Protein AF-A0A2S2NF33-F1 (afdb_monomer)

Mean predicted aligned error: 20.73 Å

Sequence (199 aa):
NSIMHTYRMWWDKQAKLLIRIIIVTSVLQQQQFKKMYFKIKYCSYFKTLLALIVCLLISGQKAANILDLYEGEICKTGKNNTLNYVCKQPENCSSLEQDIRRQNFPPICSFIKHKPIVCCSPTVTVNETIKKPPLSTTNTSSSYSATEMCRQYSELVYEKVNTSSSNAGSPSKILDCHTVMTLIVGGSKAEPKEFPHMV

pLDDT: mean 73.59, std 14.59, range [39.56, 95.31]

Foldseek 3Di:
DVVVVVVVVVVVVVVVVVVVVVVVVVVVVVVVVVVVVVVVVVVVVVVVVVVVVVVVVVVPPPDLPAQQADFQDFPAQDPPPADTWTWAFPVPAPCQVVCVVVVNHFGFHQDDPPTTTGGHDDPDPDPPDDPPDDDDDDDDDPDQPPVNVCVVLVVQQWDFDDDPDPDPDDTDTDRHDDPDDDDDDDDDADDRPDDGDDD

Nearest PDB structures (foldseek):
  8flf-assembly1_SC  TM=2.911E-01  e=9.831E+00  Homo sapiens

Structure (mmCIF, N/CA/C/O backbone):
data_AF-A0A2S2NF33-F1
#
_entry.id   AF-A0A2S2NF33-F1
#
loop_
_atom_site.group_PDB
_atom_site.id
_atom_site.type_symbol
_atom_site.label_atom_id
_atom_site.label_alt_id
_atom_site.label_comp_id
_atom_site.label_asym_id
_atom_site.label_entity_id
_atom_site.label_seq_id
_atom_site.pdbx_PDB_ins_code
_atom_site.Cartn_x
_atom_site.Cartn_y
_atom_site.Cartn_z
_atom_site.occupancy
_atom_site.B_iso_or_equiv
_atom_site.auth_seq_id
_atom_site.auth_comp_id
_atom_site.auth_asym_id
_atom_site.auth_atom_id
_atom_site.pdbx_PDB_model_num
ATOM 1 N N . ASN A 1 1 ? 64.656 7.749 -79.035 1.00 62.38 1 ASN A N 1
ATOM 2 C CA . ASN A 1 1 ? 63.307 8.088 -78.517 1.00 62.38 1 ASN A CA 1
ATOM 3 C C . ASN A 1 1 ? 62.374 6.915 -78.195 1.00 62.38 1 ASN A C 1
ATOM 5 O O . ASN A 1 1 ? 61.495 7.116 -77.370 1.00 62.38 1 ASN A O 1
ATOM 9 N N . SER A 1 2 ? 62.528 5.704 -78.755 1.00 63.50 2 SER A N 1
ATOM 10 C CA . SER A 1 2 ? 61.540 4.618 -78.545 1.00 63.50 2 SER A CA 1
ATOM 11 C C . SER A 1 2 ? 61.620 3.909 -77.177 1.00 63.50 2 SER A C 1
ATOM 13 O O . SER A 1 2 ? 60.595 3.587 -76.586 1.00 63.50 2 SER A O 1
ATOM 15 N N . ILE A 1 3 ? 62.828 3.720 -76.633 1.00 65.62 3 ILE A N 1
ATOM 16 C CA . ILE A 1 3 ? 63.071 2.993 -75.365 1.00 65.62 3 ILE A CA 1
ATOM 17 C C . ILE A 1 3 ? 62.566 3.785 -74.142 1.00 65.62 3 ILE A C 1
ATOM 19 O O . ILE A 1 3 ? 62.050 3.227 -73.178 1.00 65.62 3 ILE A O 1
ATOM 23 N N . MET A 1 4 ? 62.650 5.115 -74.199 1.00 64.94 4 MET A N 1
ATOM 24 C CA . MET A 1 4 ? 62.143 5.986 -73.134 1.00 64.94 4 MET A CA 1
ATOM 25 C C . MET A 1 4 ? 60.605 5.975 -73.075 1.00 64.94 4 MET A C 1
ATOM 27 O O . MET A 1 4 ? 60.020 6.056 -71.996 1.00 64.94 4 MET A O 1
ATOM 31 N N . HIS A 1 5 ? 59.941 5.804 -74.225 1.00 68.69 5 HIS A N 1
ATOM 32 C CA . HIS A 1 5 ? 58.484 5.691 -74.313 1.00 68.69 5 HIS A CA 1
ATOM 33 C C . HIS A 1 5 ? 57.960 4.367 -73.741 1.00 68.69 5 HIS A C 1
ATOM 35 O O . HIS A 1 5 ? 56.957 4.362 -73.027 1.00 68.69 5 HIS A O 1
ATOM 41 N N . THR A 1 6 ? 58.647 3.250 -73.996 1.00 69.19 6 THR A N 1
ATOM 42 C CA . THR A 1 6 ? 58.265 1.941 -73.444 1.00 69.19 6 THR A CA 1
ATOM 43 C C . THR A 1 6 ? 58.454 1.881 -71.932 1.00 69.19 6 THR A C 1
ATOM 45 O O . THR A 1 6 ? 57.572 1.379 -71.234 1.00 69.19 6 THR A O 1
ATOM 48 N N . TYR A 1 7 ? 59.527 2.476 -71.405 1.00 67.44 7 TYR A N 1
ATOM 49 C CA . TYR A 1 7 ? 59.752 2.573 -69.960 1.00 67.44 7 TYR A CA 1
ATOM 50 C C . TYR A 1 7 ? 58.672 3.423 -69.273 1.00 67.44 7 TYR A C 1
ATOM 52 O O . TYR A 1 7 ? 58.121 3.026 -68.248 1.00 67.44 7 TYR A O 1
ATOM 60 N N . ARG A 1 8 ? 58.279 4.550 -69.882 1.00 68.75 8 ARG A N 1
ATOM 61 C CA . ARG A 1 8 ? 57.205 5.415 -69.366 1.00 68.75 8 ARG A CA 1
ATOM 62 C C . ARG A 1 8 ? 55.844 4.712 -69.339 1.00 68.75 8 ARG A C 1
ATOM 64 O O . ARG A 1 8 ? 55.128 4.823 -68.349 1.00 68.75 8 ARG A O 1
ATOM 71 N N . MET A 1 9 ? 55.502 3.952 -70.384 1.00 71.00 9 MET A N 1
ATOM 72 C CA . MET A 1 9 ? 54.275 3.138 -70.397 1.00 71.00 9 MET A CA 1
ATOM 73 C C . MET A 1 9 ? 54.304 2.013 -69.358 1.00 71.00 9 MET A C 1
ATOM 75 O O . MET A 1 9 ? 53.266 1.670 -68.792 1.00 71.00 9 MET A O 1
ATOM 79 N N . TRP A 1 10 ? 55.474 1.423 -69.107 1.00 75.81 10 TRP A N 1
ATOM 80 C CA . TRP A 1 10 ? 55.634 0.378 -68.100 1.00 75.81 10 TRP A CA 1
ATOM 81 C C . TRP A 1 10 ? 55.447 0.929 -66.679 1.00 75.81 10 TRP A C 1
ATOM 83 O O . TRP A 1 10 ? 54.669 0.369 -65.908 1.00 75.81 10 TRP A O 1
ATOM 93 N N . TRP A 1 11 ? 56.049 2.081 -66.365 1.00 70.94 11 TRP A N 1
ATOM 94 C CA . TRP A 1 11 ? 55.852 2.763 -65.080 1.00 70.94 11 TRP A CA 1
ATOM 95 C C . TRP A 1 11 ? 54.413 3.234 -64.858 1.00 70.94 11 TRP A C 1
ATOM 97 O O . TRP A 1 11 ? 53.902 3.094 -63.751 1.00 70.94 11 TRP A O 1
ATOM 107 N N . ASP A 1 12 ? 53.722 3.719 -65.893 1.00 82.56 12 ASP A N 1
ATOM 108 C CA . ASP A 1 12 ? 52.307 4.107 -65.795 1.00 82.56 12 ASP A CA 1
ATOM 109 C C . ASP A 1 12 ? 51.394 2.900 -65.504 1.00 82.56 12 ASP A C 1
ATOM 111 O O . ASP A 1 12 ? 50.487 2.974 -64.671 1.00 82.56 12 ASP A O 1
ATOM 115 N N . LYS A 1 13 ? 51.675 1.740 -66.117 1.00 81.69 13 LYS A N 1
ATOM 116 C CA . LYS A 1 13 ? 50.966 0.489 -65.801 1.00 81.69 13 LYS A CA 1
ATOM 117 C C . LYS A 1 13 ? 51.217 0.034 -64.362 1.00 81.69 13 LYS A C 1
ATOM 119 O O . LYS A 1 13 ? 50.261 -0.342 -63.682 1.00 81.69 13 LYS A O 1
ATOM 124 N N . GLN A 1 14 ? 52.461 0.103 -63.888 1.00 81.75 14 GLN A N 1
ATOM 125 C CA . GLN A 1 14 ? 52.808 -0.262 -62.511 1.00 81.75 14 GLN A CA 1
ATOM 126 C C . GLN A 1 14 ? 52.180 0.696 -61.488 1.00 81.75 14 GLN A C 1
ATOM 128 O O . GLN A 1 14 ? 51.586 0.250 -60.508 1.00 81.75 14 GLN A O 1
ATOM 133 N N . ALA A 1 15 ? 52.210 2.005 -61.748 1.00 83.81 15 ALA A N 1
ATOM 134 C CA . ALA A 1 15 ? 51.589 3.007 -60.887 1.00 83.81 15 ALA A CA 1
ATOM 135 C C . ALA A 1 15 ? 50.070 2.795 -60.767 1.00 83.81 15 ALA A C 1
ATOM 137 O O . ALA A 1 15 ? 49.526 2.795 -59.663 1.00 83.81 15 ALA A O 1
ATOM 138 N N . LYS A 1 16 ? 49.379 2.525 -61.882 1.00 86.88 16 LYS A N 1
ATOM 139 C CA . LYS A 1 16 ? 47.935 2.229 -61.882 1.00 86.88 16 LYS A CA 1
ATOM 140 C C . LYS A 1 16 ? 47.594 0.949 -61.116 1.00 86.88 16 LYS A C 1
ATOM 142 O O . LYS A 1 16 ? 46.558 0.904 -60.453 1.00 86.88 16 LYS A O 1
ATOM 147 N N . LEU A 1 17 ? 48.447 -0.075 -61.184 1.00 87.31 17 LEU A N 1
ATOM 148 C CA . LEU A 1 17 ? 48.262 -1.315 -60.429 1.00 87.31 17 LEU A CA 1
ATOM 149 C C . LEU A 1 17 ? 48.427 -1.084 -58.920 1.00 87.31 17 LEU A C 1
ATOM 151 O O . LEU A 1 17 ? 47.570 -1.505 -58.144 1.00 87.31 17 LEU A O 1
ATOM 155 N N . LEU A 1 18 ? 49.464 -0.349 -58.510 1.00 85.62 18 LEU A N 1
ATOM 156 C CA . LEU A 1 18 ? 49.704 -0.011 -57.104 1.00 85.62 18 LEU A CA 1
ATOM 157 C C . LEU A 1 18 ? 48.579 0.848 -56.516 1.00 85.62 18 LEU A C 1
ATOM 159 O O . LEU A 1 18 ? 48.100 0.552 -55.425 1.00 85.62 18 LEU A O 1
ATOM 163 N N . ILE A 1 19 ? 48.089 1.848 -57.254 1.00 87.56 19 ILE A N 1
ATOM 164 C CA . ILE A 1 19 ? 46.953 2.678 -56.820 1.00 87.56 19 ILE A CA 1
ATOM 165 C C . ILE A 1 19 ? 45.703 1.816 -56.604 1.00 87.56 19 ILE A C 1
ATOM 167 O O . ILE A 1 19 ? 45.023 1.963 -55.589 1.00 87.56 19 ILE A O 1
ATOM 171 N N . ARG A 1 20 ? 45.410 0.873 -57.512 1.00 86.69 20 ARG A N 1
ATOM 172 C CA . ARG A 1 20 ? 44.273 -0.050 -57.352 1.00 86.69 20 ARG A CA 1
ATOM 173 C C . ARG A 1 20 ? 44.423 -0.933 -56.115 1.00 86.69 20 ARG A C 1
ATOM 175 O O . ARG A 1 20 ? 43.451 -1.095 -55.384 1.00 86.69 20 ARG A O 1
ATOM 182 N N . ILE A 1 21 ? 45.620 -1.458 -55.855 1.00 86.75 21 ILE A N 1
ATOM 183 C CA . ILE A 1 21 ? 45.894 -2.266 -54.659 1.00 86.75 21 ILE A CA 1
ATOM 184 C C . ILE A 1 21 ? 45.691 -1.430 -53.391 1.00 86.75 21 ILE A C 1
ATOM 186 O O . ILE A 1 21 ? 44.976 -1.874 -52.501 1.00 86.75 21 ILE A O 1
ATOM 190 N N . ILE A 1 22 ? 46.233 -0.207 -53.333 1.00 85.25 22 ILE A N 1
ATOM 191 C CA . ILE A 1 22 ? 46.094 0.697 -52.178 1.00 85.25 22 ILE A CA 1
ATOM 192 C C . ILE A 1 22 ? 44.625 1.046 -51.913 1.00 85.25 22 ILE A C 1
ATOM 194 O O . ILE A 1 22 ? 44.192 1.050 -50.761 1.00 85.25 22 ILE A O 1
ATOM 198 N N . ILE A 1 23 ? 43.837 1.316 -52.958 1.00 85.19 23 ILE A N 1
ATOM 199 C CA . ILE A 1 23 ? 42.403 1.596 -52.804 1.00 85.19 23 ILE A CA 1
ATOM 200 C C . ILE A 1 23 ? 41.683 0.362 -52.252 1.00 85.19 23 ILE A C 1
ATOM 202 O O . ILE A 1 23 ? 40.928 0.480 -51.288 1.00 85.19 23 ILE A O 1
ATOM 206 N N . VAL A 1 24 ? 41.939 -0.826 -52.809 1.00 83.81 24 VAL A N 1
ATOM 207 C CA . VAL A 1 24 ? 41.294 -2.070 -52.361 1.00 83.81 24 VAL A CA 1
ATOM 208 C C . VAL A 1 24 ? 41.666 -2.398 -50.916 1.00 83.81 24 VAL A C 1
ATOM 210 O O . VAL A 1 24 ? 40.771 -2.695 -50.127 1.00 83.81 24 VAL A O 1
ATOM 213 N N . THR A 1 25 ? 42.940 -2.292 -50.528 1.00 78.75 25 THR A N 1
ATOM 214 C CA . THR A 1 25 ? 43.378 -2.563 -49.149 1.00 78.75 25 THR A CA 1
ATOM 215 C C . THR A 1 25 ? 42.838 -1.526 -48.167 1.00 78.75 25 THR A C 1
ATOM 217 O O . THR A 1 25 ? 42.368 -1.905 -47.097 1.00 78.75 25 THR A O 1
ATOM 220 N N . SER A 1 26 ? 42.794 -0.244 -48.546 1.00 74.94 26 SER A N 1
ATOM 221 C CA . SER A 1 26 ? 42.208 0.822 -47.720 1.00 74.94 26 SER A CA 1
ATOM 222 C C . SER A 1 26 ? 40.708 0.617 -47.507 1.00 74.94 26 SER A C 1
ATOM 224 O O . SER A 1 26 ? 40.217 0.757 -46.388 1.00 74.94 26 SER A O 1
ATOM 226 N N . VAL A 1 27 ? 39.969 0.231 -48.554 1.00 77.62 27 VAL A N 1
ATOM 227 C CA . VAL A 1 27 ? 38.537 -0.092 -48.454 1.00 77.62 27 VAL A CA 1
ATOM 228 C C . VAL A 1 27 ? 38.322 -1.334 -47.591 1.00 77.62 27 VAL A C 1
ATOM 230 O O . VAL A 1 27 ? 37.458 -1.312 -46.716 1.00 77.62 27 VAL A O 1
ATOM 233 N N . LEU A 1 28 ? 39.124 -2.391 -47.766 1.00 70.31 28 LEU A N 1
ATOM 234 C CA . LEU A 1 28 ? 39.042 -3.593 -46.930 1.00 70.31 28 LEU A CA 1
ATOM 235 C C . LEU A 1 28 ? 39.297 -3.265 -45.453 1.00 70.31 28 LEU A C 1
ATOM 237 O O . LEU A 1 28 ? 38.555 -3.707 -44.577 1.00 70.31 28 LEU A O 1
ATOM 241 N N . GLN A 1 29 ? 40.311 -2.443 -45.181 1.00 66.81 29 GLN A N 1
ATOM 242 C CA . GLN A 1 29 ? 40.669 -2.001 -43.839 1.00 66.81 29 GLN A CA 1
ATOM 243 C C . GLN A 1 29 ? 39.533 -1.171 -43.214 1.00 66.81 29 GLN A C 1
ATOM 245 O O . GLN A 1 29 ? 39.112 -1.454 -42.092 1.00 66.81 29 GLN A O 1
ATOM 250 N N . GLN A 1 30 ? 38.936 -0.236 -43.960 1.00 67.31 30 GLN A N 1
ATOM 251 C CA . GLN A 1 30 ? 37.761 0.537 -43.528 1.00 67.31 30 GLN A CA 1
ATOM 252 C C . GLN A 1 30 ? 36.547 -0.353 -43.197 1.00 67.31 30 GLN A C 1
ATOM 254 O O . GLN A 1 30 ? 35.844 -0.105 -42.214 1.00 67.31 30 GLN A O 1
ATOM 259 N N . GLN A 1 31 ? 36.304 -1.413 -43.974 1.00 65.88 31 GLN A N 1
ATOM 260 C CA 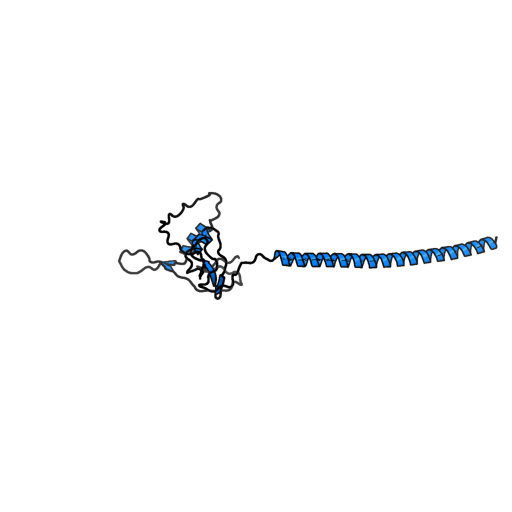. GLN A 1 31 ? 35.214 -2.364 -43.713 1.00 65.88 31 GLN A CA 1
ATOM 261 C C . GLN A 1 31 ? 35.435 -3.155 -42.413 1.00 65.88 31 GLN A C 1
ATOM 263 O O . GLN A 1 31 ? 34.505 -3.318 -41.618 1.00 65.88 31 GLN A O 1
ATOM 268 N N . GLN A 1 32 ? 36.670 -3.591 -42.147 1.00 66.94 32 GLN A N 1
ATOM 269 C CA . GLN A 1 32 ? 37.016 -4.290 -40.903 1.00 66.94 32 GLN A CA 1
ATOM 270 C C . GLN A 1 32 ? 36.847 -3.383 -39.672 1.00 66.94 32 GLN A C 1
ATOM 272 O O . GLN A 1 32 ? 36.236 -3.794 -38.680 1.00 66.94 32 GLN A O 1
ATOM 277 N N . PHE A 1 33 ? 37.288 -2.122 -39.754 1.00 60.81 33 PHE A N 1
ATOM 278 C CA . PHE A 1 33 ? 37.118 -1.147 -38.670 1.00 60.81 33 PHE A CA 1
ATOM 279 C C . PHE A 1 33 ? 35.642 -0.856 -38.362 1.00 60.81 33 PHE A C 1
ATOM 281 O O . PHE A 1 33 ? 35.257 -0.838 -37.190 1.00 60.81 33 PHE A O 1
ATOM 288 N N . LYS A 1 34 ? 34.782 -0.717 -39.383 1.00 62.38 34 LYS A N 1
ATOM 289 C CA . LYS A 1 34 ? 33.331 -0.530 -39.188 1.00 62.38 34 LYS A CA 1
ATOM 290 C C . LYS A 1 34 ? 32.680 -1.715 -38.470 1.00 62.38 34 LYS A C 1
ATOM 292 O O . LYS A 1 34 ? 31.886 -1.514 -37.551 1.00 62.38 34 LYS A O 1
ATOM 297 N N . LYS A 1 35 ? 33.046 -2.948 -38.837 1.00 63.09 35 LYS A N 1
ATOM 298 C CA . LYS A 1 35 ? 32.517 -4.174 -38.213 1.00 63.09 35 LYS A CA 1
ATOM 299 C C . LYS A 1 35 ? 32.931 -4.298 -36.742 1.00 63.09 35 LYS A C 1
ATOM 301 O O . LYS A 1 35 ? 32.119 -4.697 -35.906 1.00 63.09 35 LYS A O 1
ATOM 306 N N . MET A 1 36 ? 34.168 -3.921 -36.413 1.00 61.22 36 MET A N 1
ATOM 307 C CA . MET A 1 36 ? 34.665 -3.908 -35.034 1.00 61.22 36 MET A CA 1
ATOM 308 C C . MET A 1 36 ? 33.984 -2.819 -34.192 1.00 61.22 36 MET A C 1
ATOM 310 O O . MET A 1 36 ? 33.527 -3.092 -33.083 1.00 61.22 36 MET A O 1
ATOM 314 N N . TYR A 1 37 ? 33.822 -1.614 -34.743 1.00 58.41 37 TYR A N 1
ATOM 315 C CA . TYR A 1 37 ? 33.145 -0.501 -34.072 1.00 58.41 37 TYR A CA 1
ATOM 316 C C . TYR A 1 37 ? 31.661 -0.793 -33.787 1.00 58.41 37 TYR A C 1
ATOM 318 O O . TYR A 1 37 ? 31.161 -0.474 -32.708 1.00 58.41 37 TYR A O 1
ATOM 326 N N . PHE A 1 38 ? 30.966 -1.471 -34.708 1.00 58.72 38 PHE A N 1
ATOM 327 C CA . PHE A 1 38 ? 29.577 -1.896 -34.511 1.00 58.72 38 PHE A CA 1
ATOM 328 C C . PHE A 1 38 ? 29.433 -2.919 -33.370 1.00 58.72 38 PHE A C 1
ATOM 330 O O . PHE A 1 38 ? 28.549 -2.775 -32.527 1.00 58.72 38 PHE A O 1
ATOM 337 N N . LYS A 1 39 ? 30.347 -3.900 -33.273 1.00 61.03 39 LYS A N 1
ATOM 338 C CA . LYS A 1 39 ? 30.375 -4.866 -32.156 1.00 61.03 39 LYS A CA 1
ATOM 339 C C . LYS A 1 39 ? 30.617 -4.195 -30.800 1.00 61.03 39 LYS A C 1
ATOM 341 O O . LYS A 1 39 ? 29.946 -4.534 -29.829 1.00 61.03 39 LYS A O 1
ATOM 346 N N . ILE A 1 40 ? 31.541 -3.232 -30.730 1.00 67.31 40 ILE A N 1
ATOM 347 C CA . ILE A 1 40 ? 31.861 -2.508 -29.486 1.00 67.31 40 ILE A CA 1
ATOM 348 C C . ILE A 1 40 ? 30.658 -1.682 -29.017 1.00 67.31 40 ILE A C 1
ATOM 350 O O . ILE A 1 40 ? 30.294 -1.741 -27.841 1.00 67.31 40 ILE A O 1
ATOM 354 N N . LYS A 1 41 ? 29.990 -0.972 -29.937 1.00 71.31 41 LYS A N 1
ATOM 355 C CA . LYS A 1 41 ? 28.764 -0.231 -29.616 1.00 71.31 41 LYS A CA 1
ATOM 356 C C . LYS A 1 41 ? 27.645 -1.154 -29.141 1.00 71.31 41 LYS A C 1
ATOM 358 O O . LYS A 1 41 ? 27.046 -0.869 -28.110 1.00 71.31 41 LYS A O 1
ATOM 363 N N . TYR A 1 42 ? 27.407 -2.276 -29.823 1.00 75.44 42 TYR A N 1
ATOM 364 C CA . TYR A 1 42 ? 26.366 -3.239 -29.444 1.00 75.44 42 TYR A CA 1
ATOM 365 C C . TYR A 1 42 ? 26.583 -3.819 -28.034 1.00 75.44 42 TYR A C 1
ATOM 367 O O . TYR A 1 42 ? 25.656 -3.850 -27.226 1.00 75.44 42 TYR A O 1
ATOM 375 N N . CYS A 1 43 ? 27.824 -4.179 -27.688 1.00 71.62 43 CYS A N 1
ATOM 376 C CA . CYS A 1 43 ? 28.170 -4.615 -26.332 1.00 71.62 43 CYS A CA 1
ATOM 377 C C . CYS A 1 43 ? 27.969 -3.513 -25.281 1.00 71.62 43 CYS A C 1
ATOM 379 O O . CYS A 1 43 ? 27.546 -3.804 -24.163 1.00 71.62 43 CYS A O 1
ATOM 381 N N . SER A 1 44 ? 28.262 -2.254 -25.620 1.00 75.00 44 SER A N 1
ATOM 382 C CA . SER A 1 44 ? 28.051 -1.131 -24.704 1.00 75.00 44 SER A CA 1
ATOM 383 C C . SER A 1 44 ? 26.563 -0.877 -24.444 1.00 75.00 44 SER A C 1
ATOM 385 O O . SER A 1 44 ? 26.198 -0.696 -23.287 1.00 75.00 44 SER A O 1
ATOM 387 N N . TYR A 1 45 ? 25.708 -0.924 -25.474 1.00 78.00 45 TYR A N 1
ATOM 388 C CA . TYR A 1 45 ? 24.251 -0.784 -25.325 1.00 78.00 45 TYR A CA 1
ATOM 389 C C . TYR A 1 45 ? 23.625 -1.928 -24.523 1.00 78.00 45 TYR A C 1
ATOM 391 O O . TYR A 1 45 ? 22.746 -1.694 -23.700 1.00 78.00 45 TYR A O 1
ATOM 399 N N . PHE A 1 46 ? 24.089 -3.165 -24.719 1.00 83.38 46 PHE A N 1
ATOM 400 C CA . PHE A 1 46 ? 23.592 -4.305 -23.949 1.00 83.38 46 PHE A CA 1
ATOM 401 C C . PHE A 1 46 ? 23.906 -4.160 -22.454 1.00 83.38 46 PHE A C 1
ATOM 403 O O . PHE A 1 46 ? 23.039 -4.388 -21.614 1.00 83.38 46 PHE A O 1
ATOM 410 N N . LYS A 1 47 ? 25.123 -3.715 -22.111 1.00 85.44 47 LYS A N 1
ATOM 411 C CA . LYS A 1 47 ? 25.514 -3.473 -20.715 1.00 85.44 47 LYS A CA 1
ATOM 412 C C . LYS A 1 47 ? 24.710 -2.344 -20.069 1.00 85.44 47 LYS A C 1
ATOM 414 O O . LYS A 1 47 ? 24.302 -2.490 -18.920 1.00 85.44 47 LYS A O 1
ATOM 419 N N . THR A 1 48 ? 24.464 -1.242 -20.784 1.00 85.69 48 THR A N 1
ATOM 420 C CA . THR A 1 48 ? 23.663 -0.130 -20.246 1.00 85.69 48 THR A CA 1
ATOM 421 C C . THR A 1 48 ? 22.192 -0.509 -20.096 1.00 85.69 48 THR A C 1
ATOM 423 O O . THR A 1 48 ? 21.594 -0.186 -19.074 1.00 85.69 48 THR A O 1
ATOM 426 N N . LEU A 1 49 ? 21.621 -1.253 -21.048 1.00 89.06 49 LEU A N 1
ATOM 427 C CA . LEU A 1 49 ? 20.253 -1.768 -20.957 1.00 89.06 49 LEU A CA 1
ATOM 428 C C . LEU A 1 49 ? 20.087 -2.730 -19.773 1.00 89.06 49 LEU A C 1
ATOM 430 O O . LEU A 1 49 ? 19.139 -2.592 -19.004 1.00 89.06 49 LEU A O 1
ATOM 434 N N . LEU A 1 50 ? 21.030 -3.660 -19.586 1.00 88.44 50 LEU A N 1
ATOM 435 C CA . LEU A 1 50 ? 21.021 -4.584 -18.451 1.00 88.44 50 LEU A CA 1
ATOM 436 C C . LEU A 1 50 ? 21.095 -3.824 -17.115 1.00 88.44 50 LEU A C 1
ATOM 438 O O . LEU A 1 50 ? 20.339 -4.123 -16.195 1.00 88.44 50 LEU A O 1
ATOM 442 N N . ALA A 1 51 ? 21.955 -2.803 -17.025 1.00 88.81 51 ALA A N 1
ATOM 443 C CA . ALA A 1 51 ? 22.071 -1.961 -15.835 1.00 88.81 51 ALA A CA 1
ATOM 444 C C . ALA A 1 51 ? 20.777 -1.183 -15.535 1.00 88.81 51 ALA A C 1
ATOM 446 O O . ALA A 1 51 ? 20.360 -1.119 -14.382 1.00 88.81 51 ALA A O 1
ATOM 447 N N . LEU A 1 52 ? 20.102 -0.644 -16.558 1.00 87.31 52 LEU A N 1
ATOM 448 C CA . LEU A 1 52 ? 18.817 0.046 -16.393 1.00 87.31 52 LEU A CA 1
ATOM 449 C C . LEU A 1 52 ? 17.714 -0.893 -15.888 1.00 87.31 52 LEU A C 1
ATOM 451 O O . LEU A 1 52 ? 16.977 -0.518 -14.979 1.00 87.31 52 LEU A O 1
ATOM 455 N N . ILE A 1 53 ? 17.627 -2.116 -16.421 1.00 88.25 53 ILE A N 1
ATOM 456 C CA . ILE A 1 53 ? 16.665 -3.128 -15.953 1.00 88.25 53 ILE A CA 1
ATOM 457 C C . ILE A 1 53 ? 16.914 -3.453 -14.474 1.00 88.25 53 ILE A C 1
ATOM 459 O O . ILE A 1 53 ? 15.977 -3.457 -13.680 1.00 88.25 53 ILE A O 1
ATOM 463 N N . VAL A 1 54 ? 18.175 -3.654 -14.080 1.00 90.06 54 VAL A N 1
ATOM 464 C CA . VAL A 1 54 ? 18.544 -3.904 -12.677 1.00 90.06 54 VAL A CA 1
ATOM 465 C C . VAL A 1 54 ? 18.162 -2.719 -11.777 1.00 90.06 54 VAL A C 1
ATOM 467 O O . VAL A 1 54 ? 17.574 -2.928 -10.717 1.00 90.06 54 VAL A O 1
ATOM 470 N N . CYS A 1 55 ? 18.398 -1.475 -12.204 1.00 85.25 55 CYS A N 1
ATOM 471 C CA . CYS A 1 55 ? 17.991 -0.282 -11.451 1.00 85.25 55 CYS A CA 1
ATOM 472 C C . CYS A 1 55 ? 16.466 -0.176 -11.255 1.00 85.25 55 CYS A C 1
ATOM 474 O O . CYS A 1 55 ? 16.013 0.239 -10.184 1.00 85.25 55 CYS A O 1
ATOM 476 N N . LEU A 1 56 ? 15.664 -0.563 -12.252 1.00 82.00 56 LEU A N 1
ATOM 477 C CA . LEU A 1 56 ? 14.198 -0.570 -12.148 1.00 82.00 56 LEU A CA 1
ATOM 478 C C . LEU A 1 56 ? 13.692 -1.622 -11.149 1.00 82.00 56 LEU A C 1
ATOM 480 O O . LEU A 1 56 ? 12.751 -1.359 -10.406 1.00 82.00 56 LEU A O 1
ATOM 484 N N . LEU A 1 57 ? 14.351 -2.782 -11.067 1.00 76.69 57 LEU A N 1
ATOM 485 C CA . LEU A 1 57 ? 14.002 -3.821 -10.093 1.00 76.69 57 LEU A CA 1
ATOM 486 C C . LEU A 1 57 ? 14.337 -3.416 -8.646 1.00 76.69 57 LEU A C 1
ATOM 488 O O . LEU A 1 57 ? 13.589 -3.750 -7.730 1.00 76.69 57 LEU A O 1
ATOM 492 N N . ILE A 1 58 ? 15.424 -2.667 -8.428 1.00 73.12 58 ILE A N 1
ATOM 493 C CA . ILE A 1 58 ? 15.848 -2.228 -7.084 1.00 73.12 58 ILE A CA 1
ATOM 494 C C . ILE A 1 58 ? 15.000 -1.046 -6.580 1.00 73.12 58 ILE A C 1
ATOM 496 O O . ILE A 1 58 ? 14.732 -0.935 -5.386 1.00 73.12 58 ILE A O 1
ATOM 500 N N . SER A 1 59 ? 14.537 -0.169 -7.476 1.00 69.81 59 SER A N 1
ATOM 501 C CA . SER A 1 59 ? 13.730 1.011 -7.116 1.00 69.81 59 SER A CA 1
ATOM 502 C C . SER A 1 59 ? 12.249 0.707 -6.837 1.00 69.81 59 SER A C 1
ATOM 504 O O . SER A 1 59 ? 11.556 1.544 -6.259 1.00 69.81 59 SER A O 1
ATOM 506 N N . GLY A 1 60 ? 11.767 -0.495 -7.178 1.00 60.62 60 GLY A N 1
ATOM 507 C CA . GLY A 1 60 ? 10.368 -0.912 -7.012 1.00 60.62 60 GLY A CA 1
ATOM 508 C C . GLY A 1 60 ? 9.934 -1.305 -5.594 1.00 60.62 60 GLY A C 1
ATOM 509 O O . GLY A 1 60 ? 8.757 -1.589 -5.387 1.00 60.62 60 GLY A O 1
ATOM 510 N N . GLN A 1 61 ? 10.825 -1.322 -4.598 1.00 60.12 61 GLN A N 1
ATOM 511 C CA . GLN A 1 61 ? 10.475 -1.765 -3.242 1.00 60.12 61 GLN A CA 1
ATOM 512 C C . GLN A 1 61 ? 10.212 -0.599 -2.283 1.00 60.12 61 GLN A C 1
ATOM 514 O O . GLN A 1 61 ? 10.961 -0.352 -1.342 1.00 60.12 61 GLN A O 1
ATOM 519 N N . LYS A 1 62 ? 9.082 0.090 -2.463 1.00 54.00 62 LYS A N 1
ATOM 520 C CA . LYS A 1 62 ? 8.342 0.600 -1.300 1.00 54.00 62 LYS A CA 1
ATOM 521 C C . LYS A 1 62 ? 7.296 -0.442 -0.948 1.00 54.00 62 LYS A C 1
ATOM 523 O O . LYS A 1 62 ? 6.141 -0.325 -1.341 1.00 54.00 62 LYS A O 1
ATOM 528 N N . ALA A 1 63 ? 7.736 -1.504 -0.278 1.00 57.12 63 ALA A N 1
ATOM 529 C CA . ALA A 1 63 ? 6.835 -2.528 0.216 1.00 57.12 63 ALA A CA 1
ATOM 530 C C . ALA A 1 63 ? 5.832 -1.862 1.167 1.00 57.12 63 ALA A C 1
ATOM 532 O O . ALA A 1 63 ? 6.199 -1.370 2.236 1.00 57.12 63 ALA A O 1
ATOM 533 N N . ALA A 1 64 ? 4.559 -1.821 0.775 1.00 57.31 64 ALA A N 1
ATOM 534 C CA . ALA A 1 64 ? 3.506 -1.808 1.771 1.00 57.31 64 ALA A CA 1
ATOM 535 C C . ALA A 1 64 ? 3.742 -3.071 2.608 1.00 57.31 64 ALA A C 1
ATOM 537 O O . ALA A 1 64 ? 3.668 -4.175 2.074 1.00 57.31 64 ALA A O 1
ATOM 538 N N . ASN A 1 65 ? 4.153 -2.907 3.868 1.00 66.06 65 ASN A N 1
ATOM 539 C CA . ASN A 1 65 ? 4.434 -4.034 4.752 1.00 66.06 65 ASN A CA 1
ATOM 540 C C . ASN A 1 65 ? 3.103 -4.719 5.075 1.00 66.06 65 ASN A C 1
ATOM 542 O O . ASN A 1 65 ? 2.432 -4.339 6.034 1.00 66.06 65 ASN A O 1
ATOM 546 N N . ILE A 1 66 ? 2.705 -5.663 4.222 1.00 80.06 66 ILE A N 1
ATOM 547 C CA . ILE A 1 66 ? 1.657 -6.637 4.504 1.00 80.06 66 ILE A CA 1
ATOM 548 C C . ILE A 1 66 ? 2.316 -7.720 5.357 1.00 80.06 66 ILE A C 1
ATOM 550 O O . ILE A 1 66 ? 3.284 -8.331 4.910 1.00 80.06 66 ILE A O 1
ATOM 554 N N . LEU A 1 67 ? 1.848 -7.906 6.594 1.00 82.81 67 LEU A N 1
ATOM 555 C CA . LEU A 1 67 ? 2.452 -8.868 7.526 1.00 82.81 67 LEU A CA 1
ATOM 556 C C . LEU A 1 67 ? 1.987 -10.319 7.307 1.00 82.81 67 LEU A C 1
ATOM 558 O O . LEU A 1 67 ? 2.590 -11.217 7.882 1.00 82.81 67 LEU A O 1
ATOM 562 N N . ASP A 1 68 ? 0.951 -10.534 6.494 1.00 86.94 68 ASP A N 1
ATOM 563 C CA . ASP A 1 68 ? 0.271 -11.823 6.288 1.00 86.94 68 ASP A CA 1
ATOM 564 C C . ASP A 1 68 ? -0.221 -12.457 7.604 1.00 86.94 68 ASP A C 1
ATOM 566 O O . ASP A 1 68 ? -0.032 -13.638 7.872 1.00 86.94 68 ASP A O 1
ATOM 570 N N . LEU A 1 69 ? -0.831 -11.622 8.455 1.00 90.25 69 LEU A N 1
ATOM 571 C CA . LEU A 1 69 ? -1.370 -12.006 9.764 1.00 90.25 69 LEU A CA 1
ATOM 572 C C . LEU A 1 69 ? -2.902 -11.936 9.774 1.00 90.25 69 LEU A C 1
ATOM 574 O O . LEU A 1 69 ? -3.505 -10.993 9.245 1.00 90.25 69 LEU A O 1
ATOM 578 N N . TYR A 1 70 ? -3.536 -12.908 10.416 1.00 90.25 70 TYR A N 1
ATOM 579 C CA . TYR A 1 70 ? -4.981 -12.995 10.593 1.00 90.25 70 TYR A CA 1
ATOM 580 C C . TYR A 1 70 ? -5.484 -12.086 11.722 1.00 90.25 70 TYR A C 1
ATOM 582 O O . TYR A 1 70 ? -4.735 -11.579 12.560 1.00 90.25 70 TYR A O 1
ATOM 590 N N . GLU A 1 71 ? -6.797 -11.859 11.745 1.00 91.94 71 GLU A N 1
ATOM 591 C CA . GLU A 1 71 ? -7.450 -11.130 12.831 1.00 91.94 71 GLU A CA 1
ATOM 592 C C . GLU A 1 71 ? -7.203 -11.828 14.182 1.00 91.94 71 GLU A C 1
ATOM 594 O O . GLU A 1 71 ? -7.375 -13.038 14.314 1.00 91.94 71 GLU A O 1
ATOM 599 N N . GLY A 1 72 ? -6.785 -11.055 15.187 1.00 90.38 72 GLY A N 1
ATOM 600 C CA . GLY A 1 72 ? -6.427 -11.545 16.519 1.00 90.38 72 GLY A CA 1
ATOM 601 C C . GLY A 1 72 ? -4.940 -11.856 16.720 1.00 90.38 72 GLY A C 1
ATOM 602 O O . GLY A 1 72 ? -4.512 -11.996 17.866 1.00 90.38 72 GLY A O 1
ATOM 603 N N . GLU A 1 73 ? -4.131 -11.903 15.659 1.00 92.06 73 GLU A N 1
ATOM 604 C CA . GLU A 1 73 ? -2.700 -12.194 15.780 1.00 92.06 73 GLU A CA 1
ATOM 605 C C . GLU A 1 73 ? -1.873 -10.982 16.229 1.00 92.06 73 GLU A C 1
ATOM 607 O O . GLU A 1 73 ? -2.228 -9.820 16.003 1.00 92.06 73 GLU A O 1
ATOM 612 N N . ILE A 1 74 ? -0.744 -11.254 16.889 1.00 92.00 74 ILE A N 1
ATOM 613 C CA . ILE A 1 74 ? 0.169 -10.221 17.384 1.00 92.00 74 ILE A CA 1
ATOM 614 C C . ILE A 1 74 ? 1.042 -9.731 16.229 1.00 92.00 74 ILE A C 1
ATOM 616 O O . ILE A 1 74 ? 1.924 -10.443 15.760 1.00 92.00 74 ILE A O 1
ATOM 620 N N . CYS A 1 75 ? 0.841 -8.482 15.817 1.00 92.06 75 CYS A N 1
ATOM 621 C CA . CYS A 1 75 ? 1.630 -7.848 14.758 1.00 92.06 75 CYS A CA 1
ATOM 622 C C . CYS A 1 75 ? 2.874 -7.122 15.273 1.00 92.06 75 CYS A C 1
ATOM 624 O O . CYS A 1 75 ? 3.824 -6.899 14.523 1.00 92.06 75 CYS A O 1
ATOM 626 N N . LYS A 1 76 ? 2.884 -6.718 16.548 1.00 90.62 76 LYS A N 1
ATOM 627 C CA . LYS A 1 76 ? 4.038 -6.060 17.166 1.00 90.62 76 LYS A CA 1
ATOM 628 C C . LYS A 1 76 ? 4.028 -6.269 18.673 1.00 90.62 76 LYS A C 1
ATOM 630 O O . LYS A 1 76 ? 3.051 -5.956 19.350 1.00 90.62 76 LYS A O 1
ATOM 635 N N . THR A 1 77 ? 5.143 -6.748 19.207 1.00 86.81 77 THR A N 1
ATOM 636 C CA . THR A 1 77 ? 5.316 -6.930 20.650 1.00 86.81 77 THR A CA 1
ATOM 637 C C . THR A 1 77 ? 5.506 -5.580 21.343 1.00 86.81 77 THR A C 1
ATOM 639 O O . THR A 1 77 ? 6.256 -4.722 20.861 1.00 86.81 77 THR A O 1
ATOM 642 N N . GLY A 1 78 ? 4.821 -5.377 22.470 1.00 78.56 78 GLY A N 1
ATOM 643 C CA . GLY A 1 78 ? 5.016 -4.200 23.318 1.00 78.56 78 GLY A CA 1
ATOM 644 C C . GLY A 1 78 ? 6.436 -4.148 23.896 1.00 78.56 78 GLY A C 1
ATOM 645 O O . GLY A 1 78 ? 7.068 -5.176 24.132 1.00 78.56 78 GLY A O 1
ATOM 646 N N . LYS A 1 79 ? 6.975 -2.945 24.128 1.00 77.31 79 LYS A N 1
ATOM 647 C CA . LYS A 1 79 ? 8.266 -2.778 24.822 1.00 77.31 79 LYS A CA 1
ATOM 648 C C . LYS A 1 79 ? 8.039 -2.729 26.337 1.00 77.31 79 LYS A C 1
ATOM 650 O O . LYS A 1 79 ? 7.121 -2.051 26.787 1.00 77.31 79 LYS A O 1
ATOM 655 N N . ASN A 1 80 ? 8.894 -3.374 27.131 1.00 67.62 80 ASN A N 1
ATOM 656 C CA . ASN A 1 80 ? 8.891 -3.276 28.602 1.00 67.62 80 ASN A CA 1
ATOM 657 C C . ASN A 1 80 ? 7.549 -3.671 29.262 1.00 67.62 80 ASN A C 1
ATOM 659 O O . ASN A 1 80 ? 6.980 -2.882 30.010 1.00 67.62 80 ASN A O 1
ATOM 663 N N . ASN A 1 81 ? 7.028 -4.871 28.979 1.00 63.59 81 ASN A N 1
ATOM 664 C CA . ASN A 1 81 ? 5.757 -5.384 29.530 1.00 63.59 81 ASN A CA 1
ATOM 665 C C . ASN A 1 81 ? 4.497 -4.571 29.162 1.00 63.59 81 ASN A C 1
ATOM 667 O O . ASN A 1 81 ? 3.453 -4.736 29.791 1.00 63.59 81 ASN A O 1
ATOM 671 N N . THR A 1 82 ? 4.559 -3.707 28.143 1.00 73.81 82 THR A N 1
ATOM 672 C CA . THR A 1 82 ? 3.336 -3.141 27.554 1.00 73.81 82 THR A CA 1
ATOM 673 C C . THR A 1 82 ? 2.575 -4.195 26.757 1.00 73.81 82 THR A C 1
ATOM 675 O O . THR A 1 82 ? 3.153 -5.157 26.251 1.00 73.81 82 THR A O 1
ATOM 678 N N . LEU A 1 83 ? 1.259 -4.001 26.651 1.00 81.12 83 LEU A N 1
ATOM 679 C CA . LEU A 1 83 ? 0.381 -4.856 25.860 1.00 81.12 83 LEU A CA 1
ATOM 680 C C . LEU A 1 83 ? 0.851 -4.940 24.397 1.00 81.12 83 LEU A C 1
ATOM 682 O O . LEU A 1 83 ? 1.434 -4.005 23.842 1.00 81.12 83 LEU A O 1
ATOM 686 N N . ASN A 1 84 ? 0.582 -6.083 23.776 1.00 88.88 84 ASN A N 1
ATOM 687 C CA . ASN A 1 84 ? 0.924 -6.330 22.383 1.00 88.88 84 ASN A CA 1
ATOM 688 C C . ASN A 1 84 ? -0.035 -5.601 21.437 1.00 88.88 84 ASN A C 1
ATOM 690 O O . ASN A 1 84 ? -1.205 -5.383 21.753 1.00 88.88 84 ASN A O 1
ATOM 694 N N . TYR A 1 85 ? 0.469 -5.256 20.257 1.00 91.75 85 TYR A N 1
ATOM 695 C CA . TYR A 1 85 ? -0.336 -4.772 19.147 1.00 91.75 85 TYR A CA 1
ATOM 696 C C . TYR A 1 85 ? -0.955 -5.974 18.448 1.00 91.75 85 TYR A C 1
ATOM 698 O O . TYR A 1 85 ? -0.279 -6.980 18.221 1.00 91.75 85 TYR A O 1
ATOM 706 N N . VAL A 1 86 ? -2.228 -5.854 18.094 1.00 93.44 86 VAL A N 1
ATOM 707 C CA . VAL A 1 86 ? -3.032 -6.969 17.591 1.00 93.44 86 VAL A CA 1
ATOM 708 C C . VAL A 1 86 ? -3.704 -6.572 16.286 1.00 93.44 86 VAL A C 1
ATOM 710 O O . VAL A 1 86 ? -4.202 -5.454 16.157 1.00 93.44 86 VAL A O 1
ATOM 713 N N . CYS A 1 87 ? -3.736 -7.490 15.328 1.00 94.31 87 CYS A N 1
ATOM 714 C CA . CYS A 1 87 ? -4.437 -7.328 14.063 1.00 94.31 87 CYS A CA 1
ATOM 715 C C . CYS A 1 87 ? -5.951 -7.294 14.282 1.00 94.31 87 CYS A C 1
ATOM 717 O O . CYS A 1 87 ? -6.522 -8.248 14.813 1.00 94.31 87 CYS A O 1
ATOM 719 N N . LYS A 1 88 ? -6.615 -6.208 13.877 1.00 94.25 88 LYS A N 1
ATOM 720 C CA . LYS A 1 88 ? -8.076 -6.073 13.965 1.00 94.25 88 LYS A CA 1
ATOM 721 C C . LYS A 1 88 ? -8.649 -5.407 12.725 1.00 94.25 88 LYS A C 1
ATOM 723 O O . LYS A 1 88 ? -7.954 -4.695 11.997 1.00 94.25 88 LYS A O 1
ATOM 728 N N . GLN A 1 89 ? -9.943 -5.610 12.518 1.00 94.12 89 GLN A N 1
ATOM 729 C CA . GLN A 1 89 ? -10.708 -4.817 11.565 1.00 94.12 89 GLN A CA 1
ATOM 730 C C . GLN A 1 89 ? -10.720 -3.327 11.969 1.00 94.12 89 GLN A C 1
ATOM 732 O O . GLN A 1 89 ? -10.716 -3.030 13.170 1.00 94.12 89 GLN A O 1
ATOM 737 N N . PRO A 1 90 ? -10.754 -2.386 11.004 1.00 92.31 90 PRO A N 1
ATOM 738 C CA . PRO A 1 90 ? -10.778 -0.950 11.266 1.00 92.31 90 PRO A CA 1
ATOM 739 C C . PRO A 1 90 ? -11.884 -0.524 12.233 1.00 92.31 90 PRO A C 1
ATOM 741 O O . PRO A 1 90 ? -11.663 0.323 13.093 1.00 92.31 90 PRO A O 1
ATOM 744 N N . GLU A 1 91 ? -13.047 -1.166 12.138 1.00 90.75 91 GLU A N 1
ATOM 745 C CA . GLU A 1 91 ? -14.222 -0.924 12.974 1.00 90.75 91 GLU A CA 1
ATOM 746 C C . GLU A 1 91 ? -13.994 -1.328 14.443 1.00 90.75 91 GLU A C 1
ATOM 748 O O . GLU A 1 91 ? -14.542 -0.711 15.353 1.00 90.75 91 GLU A O 1
ATOM 753 N N . ASN A 1 92 ? -13.131 -2.320 14.684 1.00 91.62 92 ASN A N 1
ATOM 754 C CA . ASN A 1 92 ? -12.814 -2.862 16.010 1.00 91.62 92 ASN A CA 1
ATOM 755 C C . ASN A 1 92 ? -11.510 -2.281 16.594 1.00 91.62 92 ASN A C 1
ATOM 757 O O . ASN A 1 92 ? -10.995 -2.759 17.613 1.00 91.62 92 ASN A O 1
ATOM 761 N N . CYS A 1 93 ? -10.948 -1.261 15.943 1.00 91.38 93 CYS A N 1
ATOM 762 C CA . CYS A 1 93 ? -9.646 -0.690 16.254 1.00 91.38 93 CYS A CA 1
ATOM 763 C C . CYS A 1 93 ? -9.774 0.727 16.827 1.00 91.38 93 CYS A C 1
ATOM 765 O O . CYS A 1 93 ? -9.684 1.718 16.106 1.00 91.38 93 CYS A O 1
ATOM 767 N N . SER A 1 94 ? -9.927 0.851 18.148 1.00 89.38 94 SER A N 1
ATOM 768 C CA . SER A 1 94 ? -10.119 2.155 18.804 1.00 89.38 94 SER A CA 1
ATOM 769 C C . SER A 1 94 ? -8.949 3.134 18.621 1.00 89.38 94 SER A C 1
ATOM 771 O O . SER A 1 94 ? -9.153 4.343 18.675 1.00 89.38 94 SER A O 1
ATOM 773 N N . SER A 1 95 ? -7.721 2.641 18.419 1.00 88.94 95 SER A N 1
ATOM 774 C CA . SER A 1 95 ? -6.556 3.514 18.216 1.00 88.94 95 SER A CA 1
ATOM 775 C C . SER A 1 95 ? -6.444 4.061 16.796 1.00 88.94 95 SER A C 1
ATOM 777 O O . SER A 1 95 ? -5.793 5.085 16.595 1.00 88.94 95 SER A O 1
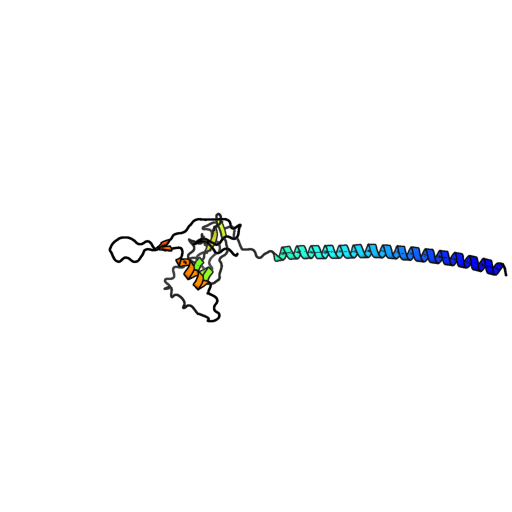ATOM 779 N N . LEU A 1 96 ? -7.102 3.421 15.822 1.00 90.62 96 LEU A N 1
ATOM 780 C CA . LEU A 1 96 ? -6.908 3.701 14.402 1.00 90.62 96 LEU A CA 1
ATOM 781 C C . LEU A 1 96 ? -7.205 5.155 14.047 1.00 90.62 96 LEU A C 1
ATOM 783 O O . LEU A 1 96 ? -6.452 5.775 13.301 1.00 90.62 96 LEU A O 1
ATOM 787 N N . GLU A 1 97 ? -8.279 5.720 14.599 1.00 89.00 97 GLU A N 1
ATOM 788 C CA . GLU A 1 97 ? -8.641 7.109 14.322 1.00 89.00 97 GLU A CA 1
ATOM 789 C C . GLU A 1 97 ? -7.548 8.076 14.801 1.00 89.00 97 GLU A C 1
ATOM 791 O O . GLU A 1 97 ? -7.166 9.003 14.086 1.00 89.00 97 GLU A O 1
ATOM 796 N N . GLN A 1 98 ? -7.011 7.851 16.003 1.00 87.50 98 GLN A N 1
ATOM 797 C CA . GLN A 1 98 ? -5.949 8.688 16.559 1.00 87.50 98 GLN A CA 1
ATOM 798 C C . GLN A 1 98 ? -4.641 8.524 15.783 1.00 87.50 98 GLN A C 1
ATOM 800 O O . GLN A 1 98 ? -3.964 9.518 15.518 1.00 87.50 98 GLN A O 1
ATOM 805 N N . ASP A 1 99 ? -4.317 7.294 15.390 1.00 86.62 99 ASP A N 1
ATOM 806 C CA . ASP A 1 99 ? -3.141 6.960 14.590 1.00 86.62 99 ASP A CA 1
ATOM 807 C C . ASP A 1 99 ? -3.191 7.671 13.222 1.00 86.62 99 ASP A C 1
ATOM 809 O O . ASP A 1 99 ? -2.258 8.395 12.863 1.00 86.62 99 ASP A O 1
ATOM 813 N N . ILE A 1 100 ? -4.331 7.611 12.521 1.00 89.31 100 ILE A N 1
ATOM 814 C CA . ILE A 1 100 ? -4.554 8.318 11.247 1.00 89.31 100 ILE A CA 1
ATOM 815 C C . ILE A 1 100 ? -4.482 9.839 11.427 1.00 89.31 100 ILE A C 1
ATOM 817 O O . ILE A 1 100 ? -3.821 10.522 10.642 1.00 89.31 100 ILE A O 1
ATOM 821 N N . ARG A 1 101 ? -5.118 10.393 12.470 1.00 88.69 101 ARG A N 1
ATOM 822 C CA . ARG A 1 101 ? -5.064 11.841 12.761 1.00 88.69 101 ARG A CA 1
ATOM 823 C C . ARG A 1 101 ? -3.635 12.331 12.992 1.00 88.69 101 ARG A C 1
ATOM 825 O O . ARG A 1 101 ? -3.319 13.463 12.637 1.00 88.69 101 ARG A O 1
ATOM 832 N N . ARG A 1 102 ? -2.775 11.486 13.567 1.00 87.62 102 ARG A N 1
ATOM 833 C CA . ARG A 1 102 ? -1.345 11.756 13.786 1.00 87.62 102 ARG A CA 1
ATOM 834 C C . ARG A 1 102 ? -0.475 11.454 12.561 1.00 87.62 102 ARG A C 1
ATOM 836 O O . ARG A 1 102 ? 0.743 11.527 12.674 1.00 87.62 102 ARG A O 1
ATOM 843 N N . GLN A 1 103 ? -1.076 11.117 11.417 1.00 85.44 103 GLN A N 1
ATOM 844 C CA . GLN A 1 103 ? -0.385 10.681 10.196 1.00 85.44 103 GLN A CA 1
ATOM 845 C C . GLN A 1 103 ? 0.513 9.449 10.410 1.00 85.44 103 GLN A C 1
ATOM 847 O O . GLN A 1 103 ? 1.468 9.219 9.670 1.00 85.44 103 GLN A O 1
ATOM 852 N N . ASN A 1 104 ? 0.200 8.640 11.422 1.00 86.81 104 ASN A N 1
ATOM 853 C CA . ASN A 1 104 ? 0.890 7.401 11.733 1.00 86.81 104 ASN A CA 1
ATOM 854 C C . ASN A 1 104 ? 0.044 6.227 11.235 1.00 86.81 104 ASN A C 1
ATOM 856 O O . ASN A 1 104 ? -0.777 5.690 11.970 1.00 86.81 104 ASN A O 1
ATOM 860 N N . PHE A 1 105 ? 0.205 5.849 9.970 1.00 88.94 105 PHE A N 1
ATOM 861 C CA . PHE A 1 105 ? -0.590 4.774 9.379 1.00 88.94 105 PHE A CA 1
ATOM 862 C C . PHE A 1 105 ? -0.087 3.401 9.856 1.00 88.94 105 PHE A C 1
ATOM 864 O O . PHE A 1 105 ? 1.066 3.057 9.574 1.00 88.94 105 PHE A O 1
ATOM 871 N N . PRO A 1 106 ? -0.911 2.609 10.571 1.00 89.69 106 PRO A N 1
ATOM 872 C CA . PRO A 1 106 ? -0.499 1.288 11.019 1.00 89.69 106 PRO A CA 1
ATOM 873 C C . PRO A 1 106 ? -0.284 0.353 9.822 1.00 89.69 106 PRO A C 1
ATOM 875 O O . PRO A 1 106 ? -0.967 0.483 8.801 1.00 89.69 106 PRO A O 1
ATOM 878 N N . PRO A 1 107 ? 0.651 -0.605 9.930 1.00 91.56 107 PRO A N 1
ATOM 879 C CA . PRO A 1 107 ? 0.864 -1.572 8.870 1.00 91.56 107 PRO A CA 1
ATOM 880 C C . PRO A 1 107 ? -0.359 -2.482 8.709 1.00 91.56 107 PRO A C 1
ATOM 882 O O . PRO A 1 107 ? -1.119 -2.723 9.656 1.00 91.56 107 PRO A O 1
ATOM 885 N N . ILE A 1 108 ? -0.537 -2.984 7.490 1.00 93.25 108 ILE A N 1
ATOM 886 C CA . ILE A 1 108 ? -1.653 -3.856 7.133 1.00 93.25 108 ILE A CA 1
ATOM 887 C C . ILE A 1 108 ? -1.250 -5.289 7.477 1.00 93.25 108 ILE A C 1
ATOM 889 O O . ILE A 1 108 ? -0.207 -5.770 7.048 1.00 93.25 108 ILE A O 1
ATOM 893 N N . CYS A 1 109 ? -2.066 -5.979 8.259 1.00 93.75 109 CYS A N 1
ATOM 894 C CA . CYS A 1 109 ? -1.853 -7.384 8.572 1.00 93.75 109 CYS A CA 1
ATOM 895 C C . CYS A 1 109 ? -2.203 -8.264 7.370 1.00 93.75 109 CYS A C 1
ATOM 897 O O . CYS A 1 109 ? -1.353 -8.982 6.862 1.00 93.75 109 CYS A O 1
ATOM 899 N N . SER A 1 110 ? -3.435 -8.162 6.881 1.00 93.62 110 SER A N 1
ATOM 900 C CA . SER A 1 110 ? -3.966 -8.943 5.759 1.00 93.62 110 SER A CA 1
ATOM 901 C C . SER A 1 110 ? -5.204 -8.248 5.186 1.00 93.62 110 SER A C 1
ATOM 903 O O . SER A 1 110 ? -5.569 -7.153 5.619 1.00 93.62 110 SER A O 1
ATOM 905 N N . PHE A 1 111 ? -5.860 -8.864 4.204 1.00 93.19 111 PHE A N 1
ATOM 906 C CA . PHE A 1 111 ? -7.130 -8.389 3.662 1.00 93.19 111 PHE A CA 1
ATOM 907 C C . PHE A 1 111 ? -8.197 -9.470 3.810 1.00 93.19 111 PHE A C 1
ATOM 909 O O . PHE A 1 111 ? -8.002 -10.607 3.388 1.00 93.19 111 PHE A O 1
ATOM 916 N N . ILE A 1 112 ? -9.357 -9.095 4.350 1.00 90.06 112 ILE A N 1
ATOM 917 C CA . ILE A 1 112 ? -10.562 -9.924 4.307 1.00 9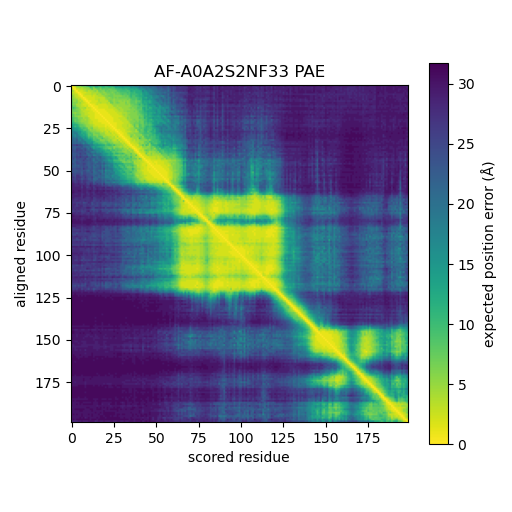0.06 112 ILE A CA 1
ATOM 918 C C . ILE A 1 112 ? -11.480 -9.329 3.238 1.00 90.06 112 ILE A C 1
ATOM 920 O O . ILE A 1 112 ? -12.095 -8.278 3.432 1.00 90.06 112 ILE A O 1
ATOM 924 N N . LYS A 1 113 ? -11.577 -10.003 2.085 1.00 88.94 113 LYS A N 1
ATOM 925 C CA . LYS A 1 113 ? -12.251 -9.484 0.879 1.00 88.94 113 LYS A CA 1
ATOM 926 C C . LYS A 1 113 ? -11.625 -8.145 0.445 1.00 88.94 113 LYS A C 1
ATOM 928 O O . LYS A 1 113 ? -10.460 -8.112 0.077 1.00 88.94 113 LYS A O 1
ATOM 933 N N . HIS A 1 114 ? -12.382 -7.050 0.522 1.00 87.12 114 HIS A N 1
ATOM 934 C CA . HIS A 1 114 ? -11.938 -5.689 0.197 1.00 87.12 114 HIS A CA 1
ATOM 935 C C . HIS A 1 114 ? -11.643 -4.843 1.446 1.00 87.12 114 HIS A C 1
ATOM 937 O O . HIS A 1 114 ? -11.442 -3.636 1.334 1.00 87.12 114 HIS A O 1
ATOM 943 N N . LYS A 1 115 ? -11.659 -5.445 2.643 1.00 89.62 115 LYS A N 1
ATOM 944 C CA . LYS A 1 115 ? -11.405 -4.743 3.904 1.00 89.62 115 LYS A CA 1
ATOM 945 C C . LYS A 1 115 ? -9.988 -5.041 4.408 1.00 89.62 115 LYS A C 1
ATOM 947 O O . LYS A 1 115 ? -9.647 -6.219 4.541 1.00 89.62 115 LYS A O 1
ATOM 952 N N . PRO A 1 116 ? -9.168 -4.017 4.701 1.00 93.31 116 PRO A N 1
ATOM 953 C CA . PRO A 1 116 ? -7.854 -4.229 5.293 1.00 93.31 116 PRO A CA 1
ATOM 954 C C . PRO A 1 116 ? -7.995 -4.605 6.770 1.00 93.31 116 PRO A C 1
ATOM 956 O O . PRO A 1 116 ? -8.788 -4.003 7.484 1.00 93.31 116 PRO A O 1
ATOM 959 N N . ILE A 1 117 ? -7.191 -5.551 7.240 1.00 95.31 117 ILE A N 1
ATOM 960 C CA . ILE A 1 117 ? -6.948 -5.799 8.664 1.00 95.31 117 ILE A CA 1
ATOM 961 C C . ILE A 1 117 ? -5.706 -5.011 9.048 1.00 95.31 117 ILE A C 1
ATOM 963 O O . ILE A 1 117 ? -4.678 -5.117 8.383 1.00 95.31 117 ILE A O 1
ATOM 967 N N . VAL A 1 118 ? -5.784 -4.209 10.105 1.00 94.50 118 VAL A N 1
ATOM 968 C CA . VAL A 1 118 ? -4.716 -3.281 10.496 1.00 94.50 118 VAL A CA 1
ATOM 969 C C . VAL A 1 118 ? -4.118 -3.663 11.844 1.00 94.50 118 VAL A C 1
ATOM 971 O O . VAL A 1 118 ? -4.793 -4.217 12.712 1.00 94.50 118 VAL A O 1
ATOM 974 N N . CYS A 1 119 ? -2.836 -3.360 12.025 1.00 93.69 119 CYS A N 1
ATOM 975 C CA . CYS A 1 119 ? -2.135 -3.586 13.283 1.00 93.69 119 CYS A CA 1
ATOM 976 C C . CYS A 1 119 ? -2.500 -2.507 14.314 1.00 93.69 119 CYS A C 1
ATOM 978 O O . CYS A 1 119 ? -2.014 -1.378 14.247 1.00 93.69 119 CYS A O 1
ATOM 980 N N . CYS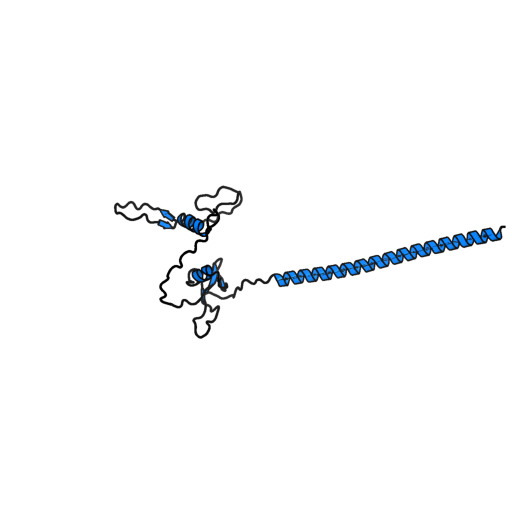 A 1 120 ? -3.354 -2.850 15.275 1.00 92.50 120 CYS A N 1
ATOM 981 C CA . CYS A 1 120 ? -3.885 -1.908 16.255 1.00 92.50 120 CYS A CA 1
ATOM 982 C C . CYS A 1 120 ? -3.004 -1.806 17.489 1.00 92.50 120 CYS A C 1
ATOM 984 O O . CYS A 1 120 ? -2.571 -2.823 18.038 1.00 92.50 120 CYS A O 1
ATOM 986 N N . SER A 1 121 ? -2.805 -0.580 17.975 1.00 88.56 121 SER A N 1
ATOM 987 C CA . SER A 1 121 ? -2.185 -0.384 19.281 1.00 88.56 121 SER A CA 1
ATOM 988 C C . SER A 1 121 ? -3.130 -0.840 20.399 1.00 88.56 121 SER A C 1
ATOM 990 O O . SER A 1 121 ? -4.358 -0.774 20.251 1.00 88.56 121 SER A O 1
ATOM 992 N N . PRO A 1 122 ? -2.587 -1.358 21.510 1.00 82.88 122 PRO A N 1
ATOM 993 C CA . PRO A 1 122 ? -3.406 -1.759 22.638 1.00 82.88 122 PRO A CA 1
ATOM 994 C C . PRO A 1 122 ? -4.089 -0.540 23.255 1.00 82.88 122 PRO A C 1
ATOM 996 O O . PRO A 1 122 ? -3.459 0.484 23.523 1.00 82.88 122 PRO A O 1
ATOM 999 N N . THR A 1 123 ? -5.382 -0.667 23.531 1.00 68.12 123 THR A N 1
ATOM 1000 C CA . THR A 1 123 ? -6.138 0.345 24.259 1.00 68.12 123 THR A CA 1
ATOM 1001 C C . THR A 1 123 ? -5.703 0.300 25.720 1.00 68.12 123 THR A C 1
ATOM 1003 O O . THR A 1 123 ? -6.178 -0.523 26.498 1.00 68.12 123 THR A O 1
ATOM 1006 N N . VAL A 1 124 ? -4.752 1.149 26.107 1.00 59.69 124 VAL A N 1
ATOM 1007 C CA . VAL A 1 124 ? -4.529 1.421 27.527 1.00 59.69 124 VAL A CA 1
ATOM 1008 C C . VAL A 1 124 ? -5.723 2.251 27.976 1.00 59.69 124 VAL A C 1
ATOM 1010 O O . VAL A 1 124 ? -5.936 3.347 27.459 1.00 59.69 124 VAL A O 1
ATOM 1013 N N . THR A 1 125 ? -6.529 1.725 28.896 1.00 45.31 125 THR A N 1
ATOM 1014 C CA . THR A 1 125 ? -7.620 2.457 29.549 1.00 45.31 125 THR A CA 1
ATOM 1015 C C . THR A 1 125 ? -7.016 3.536 30.447 1.00 45.31 125 THR A C 1
ATOM 1017 O O . THR A 1 125 ? -6.986 3.421 31.667 1.00 45.31 125 THR A O 1
ATOM 1020 N N . VAL A 1 126 ? -6.437 4.575 29.852 1.00 48.94 126 VAL A N 1
ATOM 1021 C CA . VAL A 1 126 ? -6.089 5.782 30.585 1.00 48.94 126 VAL A CA 1
ATOM 1022 C C . VAL A 1 126 ? -7.379 6.586 30.675 1.00 48.94 126 VAL A C 1
ATOM 1024 O O . VAL A 1 126 ? -7.942 6.962 29.649 1.00 48.94 126 VAL A O 1
ATOM 1027 N N . ASN A 1 127 ? -7.850 6.846 31.897 1.00 39.56 127 ASN A N 1
ATOM 1028 C CA . ASN A 1 127 ? -8.956 7.761 32.215 1.00 39.56 127 ASN A CA 1
ATOM 1029 C C . ASN A 1 127 ? -8.616 9.231 31.870 1.00 39.56 127 ASN A C 1
ATOM 1031 O O . ASN A 1 127 ? -8.956 10.161 32.603 1.00 39.56 127 ASN A O 1
ATOM 1035 N N . GLU A 1 128 ? -7.918 9.473 30.764 1.00 47.09 128 GLU A N 1
ATOM 1036 C CA . GLU A 1 128 ? -7.610 10.807 30.291 1.00 47.09 128 GLU A CA 1
ATOM 1037 C C . GLU A 1 128 ? -8.853 11.388 29.628 1.00 47.09 128 GLU A C 1
ATOM 1039 O O . GLU A 1 128 ? -9.285 11.011 28.539 1.00 47.09 128 GLU A O 1
ATOM 1044 N N . THR A 1 129 ? -9.447 12.325 30.358 1.00 43.81 129 THR A N 1
ATOM 1045 C CA . THR A 1 129 ? -10.485 13.233 29.890 1.00 43.81 129 THR A CA 1
ATOM 1046 C C . THR A 1 129 ? -10.051 13.819 28.545 1.00 43.81 129 THR A C 1
ATOM 1048 O O . THR A 1 129 ? -9.125 14.630 28.494 1.00 43.81 129 THR A O 1
ATOM 1051 N N . ILE A 1 130 ? -10.701 13.402 27.454 1.00 45.72 130 ILE A N 1
ATOM 1052 C CA . ILE A 1 130 ? -10.438 13.895 26.098 1.00 45.72 130 ILE A CA 1
ATOM 1053 C C . ILE A 1 130 ? -10.756 15.395 26.063 1.00 45.72 130 ILE A C 1
ATOM 1055 O O . ILE A 1 130 ? -11.885 15.812 25.809 1.00 45.72 130 ILE A O 1
ATOM 1059 N N . LYS A 1 131 ? -9.749 16.237 26.305 1.00 48.62 131 LYS A N 1
ATOM 1060 C CA . LYS A 1 131 ? -9.792 17.638 25.893 1.00 48.62 131 LYS A CA 1
ATOM 1061 C C . LYS A 1 131 ? -9.485 17.676 24.402 1.00 48.62 131 LYS A C 1
ATOM 1063 O O . LYS A 1 131 ? -8.349 17.480 23.979 1.00 48.62 131 LYS A O 1
ATOM 1068 N N . LYS A 1 132 ? -10.530 17.909 23.607 1.00 44.38 132 LYS A N 1
ATOM 1069 C CA . LYS A 1 132 ? -10.450 18.227 22.177 1.00 44.38 132 LYS A CA 1
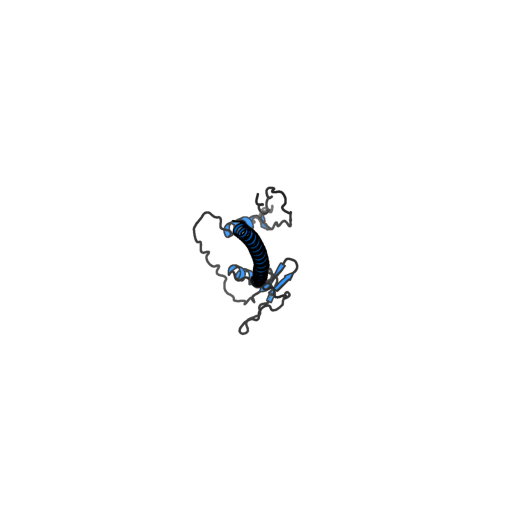ATOM 1070 C C . LYS A 1 132 ? -9.400 19.339 21.973 1.00 44.38 132 LYS A C 1
ATOM 1072 O O . LYS A 1 132 ? -9.574 20.410 22.559 1.00 44.38 132 LYS A O 1
ATOM 1077 N N . PRO A 1 133 ? -8.324 19.130 21.192 1.00 48.91 133 PRO A N 1
ATOM 1078 C CA . PRO A 1 133 ? -7.367 20.195 20.917 1.00 48.91 133 PRO A CA 1
ATOM 1079 C C . PRO A 1 133 ? -8.061 21.339 20.160 1.00 48.91 133 PRO A C 1
ATOM 1081 O O . PRO A 1 133 ? -8.878 21.061 19.273 1.00 48.91 133 PRO A O 1
ATOM 1084 N N . PRO A 1 134 ? -7.774 22.612 20.485 1.00 46.31 134 PRO A N 1
ATOM 1085 C CA . PRO A 1 134 ? -8.314 23.738 19.739 1.00 46.31 134 PRO A CA 1
ATOM 1086 C C . PRO A 1 134 ? -7.773 23.726 18.304 1.00 46.31 134 PRO A C 1
ATOM 1088 O O . PRO A 1 134 ? -6.583 23.523 18.061 1.00 46.31 134 PRO A O 1
ATOM 1091 N N . LEU A 1 135 ? -8.687 23.918 17.353 1.00 48.88 135 LEU A N 1
ATOM 1092 C CA . LEU A 1 135 ? -8.428 23.950 15.919 1.00 48.88 135 LEU A CA 1
ATOM 1093 C C . LEU A 1 135 ? -7.583 25.187 15.584 1.00 48.88 135 LEU A C 1
ATOM 1095 O O . LEU A 1 135 ? -8.086 26.310 15.606 1.00 48.88 135 LEU A O 1
ATOM 1099 N N . SER A 1 136 ? -6.300 24.986 15.285 1.00 47.22 136 SER A N 1
ATOM 1100 C CA . SER A 1 136 ? -5.424 26.071 14.843 1.00 47.22 136 SER A CA 1
ATOM 1101 C C . SER A 1 136 ? -5.795 26.447 13.408 1.00 47.22 136 SER A C 1
ATOM 1103 O O . SER A 1 136 ? -5.521 25.704 12.467 1.00 47.22 136 SER A O 1
ATOM 1105 N N . THR A 1 137 ? -6.500 27.567 13.254 1.00 47.53 137 THR A N 1
ATOM 1106 C CA . THR A 1 137 ? -6.942 28.087 11.957 1.00 47.53 137 THR A CA 1
ATOM 1107 C C . THR A 1 137 ? -5.833 28.956 11.385 1.00 47.53 137 THR A C 1
ATOM 1109 O O . THR A 1 137 ? -5.615 30.075 11.843 1.00 47.53 137 THR A O 1
ATOM 1112 N N . THR A 1 138 ? -5.105 28.445 10.395 1.00 47.91 138 THR A N 1
ATOM 1113 C CA . THR A 1 138 ? -4.203 29.271 9.590 1.00 47.91 138 THR A CA 1
ATOM 1114 C C . THR A 1 138 ? -5.011 29.861 8.440 1.00 47.91 138 THR A C 1
ATOM 1116 O O . THR A 1 138 ? -5.434 29.153 7.530 1.00 47.91 138 THR A O 1
ATOM 1119 N N . ASN A 1 139 ? -5.271 31.165 8.511 1.00 62.59 139 ASN A N 1
ATOM 1120 C CA . ASN A 1 139 ? -5.870 31.931 7.422 1.00 62.59 139 ASN A CA 1
ATOM 1121 C C . ASN A 1 139 ? -4.919 31.922 6.217 1.00 62.59 139 ASN A C 1
ATOM 1123 O O . ASN A 1 139 ? -3.744 32.234 6.405 1.00 62.59 139 ASN A O 1
ATOM 1127 N N . THR A 1 140 ? -5.407 31.598 5.011 1.00 47.19 140 THR A N 1
ATOM 1128 C CA . THR A 1 140 ? -5.286 32.387 3.756 1.00 47.19 140 THR A CA 1
ATOM 1129 C C . THR A 1 140 ? -5.744 31.552 2.543 1.00 47.19 140 THR A C 1
ATOM 1131 O O . THR A 1 140 ? -5.401 30.380 2.412 1.00 47.19 140 THR A O 1
ATOM 1134 N N . SER A 1 141 ? -6.444 32.225 1.621 1.00 48.94 141 SER A N 1
ATOM 1135 C CA . SER A 1 141 ? -7.007 31.799 0.326 1.00 48.94 141 SER A CA 1
ATOM 1136 C C . SER A 1 141 ? -8.387 31.134 0.388 1.00 48.94 141 SER A C 1
ATOM 1138 O O . SER A 1 141 ? -8.627 30.204 1.148 1.00 48.94 141 SER A O 1
ATOM 1140 N N . SER A 1 142 ? -9.310 31.657 -0.422 1.00 59.50 142 SER A N 1
ATOM 1141 C CA . SER A 1 142 ? -10.707 31.237 -0.596 1.00 59.50 142 SER A CA 1
ATOM 1142 C C . SER A 1 142 ? -10.829 29.884 -1.311 1.00 59.50 142 SER A C 1
ATOM 1144 O O . SER A 1 142 ? -11.564 29.738 -2.284 1.00 59.50 142 SER A O 1
ATOM 1146 N N . SER A 1 143 ? -10.062 28.904 -0.849 1.00 62.41 143 SER A N 1
ATOM 1147 C CA . SER A 1 143 ? -10.223 27.498 -1.171 1.00 62.41 143 SER A CA 1
ATOM 1148 C C . SER A 1 143 ? -11.023 26.886 -0.031 1.00 62.41 143 SER A C 1
ATOM 1150 O O . SER A 1 143 ? -10.627 26.993 1.133 1.00 62.41 143 SER A O 1
ATOM 1152 N N . TYR A 1 144 ? -12.182 26.302 -0.330 1.00 68.62 144 TYR A N 1
ATOM 1153 C CA . TYR A 1 144 ? -12.935 25.584 0.690 1.00 68.62 144 TYR A CA 1
ATOM 1154 C C . TYR A 1 144 ? -12.033 24.496 1.285 1.00 68.62 144 TYR A C 1
ATOM 1156 O O . TYR A 1 144 ? -11.517 23.642 0.566 1.00 68.62 144 TYR A O 1
ATOM 1164 N N . SER A 1 145 ? -11.814 24.537 2.602 1.00 80.06 145 SER A N 1
ATOM 1165 C CA . SER A 1 145 ? -11.039 23.499 3.283 1.00 80.06 145 SER A CA 1
ATOM 1166 C C . SER A 1 145 ? -11.708 22.146 3.058 1.00 80.06 145 SER A C 1
ATOM 1168 O O . SER A 1 145 ? -12.925 22.026 3.216 1.00 80.06 145 SER A O 1
ATOM 1170 N N . ALA A 1 146 ? -10.918 21.114 2.746 1.00 74.81 146 ALA A N 1
ATOM 1171 C CA . ALA A 1 146 ? -11.420 19.746 2.620 1.00 74.81 146 ALA A CA 1
ATOM 1172 C C . ALA A 1 146 ? -12.222 19.325 3.864 1.00 74.81 146 ALA A C 1
ATOM 1174 O O . ALA A 1 146 ? -13.236 18.644 3.749 1.00 74.81 146 ALA A O 1
ATOM 1175 N N . THR A 1 147 ? -11.821 19.801 5.046 1.00 77.75 147 THR A N 1
ATOM 1176 C CA . THR A 1 147 ? -12.542 19.584 6.305 1.00 77.75 147 THR A CA 1
ATOM 1177 C C . THR A 1 147 ? -13.925 20.237 6.308 1.00 77.75 147 THR A C 1
ATOM 1179 O O . THR A 1 147 ? -14.883 19.628 6.776 1.00 77.75 147 THR A O 1
ATOM 1182 N N . GLU A 1 148 ? -14.047 21.456 5.779 1.00 83.25 148 GLU A N 1
ATOM 1183 C CA . GLU A 1 148 ? -15.325 22.175 5.732 1.00 83.25 148 GLU A CA 1
ATOM 1184 C C . GLU A 1 148 ? -16.284 21.527 4.731 1.00 83.25 148 GLU A C 1
ATOM 1186 O O . GLU A 1 148 ? -17.441 21.273 5.061 1.00 83.25 148 GLU A O 1
ATOM 1191 N N . MET A 1 149 ? -15.791 21.169 3.544 1.00 78.75 149 MET A N 1
ATOM 1192 C CA . MET A 1 149 ? -16.604 20.471 2.545 1.00 78.75 149 MET A CA 1
ATOM 1193 C C . MET A 1 149 ? -17.011 19.075 3.019 1.00 78.75 149 MET A C 1
ATOM 1195 O O . MET A 1 149 ? -18.160 18.684 2.843 1.00 78.75 149 MET A O 1
ATOM 1199 N N . CYS A 1 150 ? -16.107 18.347 3.686 1.00 81.31 150 CYS A N 1
ATOM 1200 C CA . CYS A 1 150 ? -16.415 17.057 4.302 1.00 81.31 150 CYS A CA 1
ATOM 1201 C C . CYS A 1 150 ? -17.543 17.191 5.332 1.00 81.31 150 CYS A C 1
ATOM 1203 O O . CYS A 1 150 ? -18.502 16.422 5.294 1.00 81.31 150 CYS A O 1
ATOM 1205 N N . ARG A 1 151 ? -17.486 18.215 6.196 1.00 82.50 151 ARG A N 1
ATOM 1206 C CA . ARG A 1 151 ? -18.560 18.503 7.154 1.00 82.50 151 ARG A CA 1
ATOM 1207 C C . ARG A 1 151 ? -19.886 18.763 6.437 1.00 82.50 151 ARG A C 1
ATOM 1209 O O . ARG A 1 151 ? -20.879 18.138 6.792 1.00 82.50 151 ARG A O 1
ATOM 1216 N N . GLN A 1 152 ? -19.902 19.618 5.415 1.00 81.31 152 GLN A N 1
ATOM 1217 C CA . GLN A 1 152 ? -21.128 19.936 4.674 1.00 81.31 152 GLN A CA 1
ATOM 1218 C C . GLN A 1 152 ? -21.715 18.714 3.957 1.00 81.31 152 GLN A C 1
ATOM 1220 O O . GLN A 1 152 ? -22.907 18.447 4.075 1.00 81.31 152 GLN A O 1
ATOM 1225 N N . TYR A 1 153 ? -20.889 17.926 3.267 1.00 77.44 153 TYR A N 1
ATOM 1226 C CA . TYR A 1 153 ? -21.353 16.733 2.556 1.00 77.44 153 TYR A CA 1
ATOM 1227 C C . TYR A 1 153 ? -21.778 15.607 3.498 1.00 77.44 153 TYR A C 1
ATOM 1229 O O . TYR A 1 153 ? -22.736 14.898 3.196 1.00 77.44 153 TYR A O 1
ATOM 1237 N N . SER A 1 154 ? -21.154 15.488 4.675 1.00 79.94 154 SER A N 1
ATOM 1238 C CA . SER A 1 154 ? -21.576 14.519 5.695 1.00 79.94 154 SER A CA 1
ATOM 1239 C C . SER A 1 154 ? -22.987 14.771 6.233 1.00 79.94 154 SER A C 1
ATOM 1241 O O . SER A 1 154 ? -23.590 13.865 6.795 1.00 79.94 154 SER A O 1
ATOM 1243 N N . GLU A 1 155 ? -23.550 15.970 6.066 1.00 80.25 155 GLU A N 1
ATOM 1244 C CA . GLU A 1 155 ? -24.935 16.242 6.464 1.00 80.25 155 GLU A CA 1
ATOM 1245 C C . GLU A 1 155 ? -25.956 15.758 5.421 1.00 80.25 155 GLU A C 1
ATOM 1247 O O . GLU A 1 155 ? -27.115 15.542 5.773 1.00 80.25 155 GLU A O 1
ATOM 1252 N N . LEU A 1 156 ? -25.536 15.542 4.168 1.00 77.75 156 LEU A N 1
ATOM 1253 C CA . LEU A 1 156 ? -26.414 15.177 3.047 1.00 77.75 156 LEU A CA 1
ATOM 1254 C C . LEU A 1 156 ? -26.819 13.695 3.033 1.00 77.75 156 LEU A C 1
ATOM 1256 O O . LEU A 1 156 ? -27.757 13.330 2.329 1.00 77.75 156 LEU A O 1
ATOM 1260 N N . VAL A 1 157 ? -26.142 12.847 3.813 1.00 75.31 157 VAL A N 1
ATOM 1261 C CA . VAL A 1 157 ? -26.476 11.413 3.938 1.00 75.31 157 VAL A CA 1
ATOM 1262 C C . VAL A 1 157 ? -27.649 11.148 4.887 1.00 75.31 157 VAL A C 1
ATOM 1264 O O . VAL A 1 157 ? -28.049 10.001 5.067 1.00 75.31 157 VAL A O 1
ATOM 1267 N N . TYR A 1 158 ? -28.184 12.187 5.531 1.00 80.00 158 TYR A N 1
ATOM 1268 C CA . TYR A 1 158 ? -29.290 12.060 6.472 1.00 80.00 158 TYR A CA 1
ATOM 1269 C C . TYR A 1 158 ? -30.579 12.620 5.883 1.00 80.00 158 TYR A C 1
ATOM 1271 O O . TYR A 1 158 ? -30.642 13.790 5.501 1.00 80.00 158 TYR A O 1
ATOM 1279 N N . GLU A 1 159 ? -31.639 11.820 5.906 1.00 78.31 159 GLU A N 1
ATOM 1280 C CA . GLU A 1 159 ? -32.985 12.289 5.601 1.00 78.31 159 GLU A CA 1
ATOM 1281 C C . GLU A 1 159 ? -33.661 12.806 6.880 1.00 78.31 159 GLU A C 1
ATOM 1283 O O . GLU A 1 159 ? -33.578 12.200 7.955 1.00 78.31 159 GLU A O 1
ATOM 1288 N N . LYS A 1 160 ? -34.311 13.972 6.785 1.00 71.00 160 LYS A N 1
ATOM 1289 C CA . LYS A 1 160 ? -35.107 14.530 7.884 1.00 71.00 160 LYS A CA 1
ATOM 1290 C C . LYS A 1 160 ? -36.511 13.954 7.798 1.00 71.00 160 LYS A C 1
ATOM 1292 O O . LYS A 1 160 ? -37.272 14.336 6.913 1.00 71.00 160 LYS A O 1
ATOM 1297 N N . VAL A 1 161 ? -36.866 13.090 8.741 1.00 72.50 161 VAL A N 1
ATOM 1298 C CA . VAL A 1 161 ? -38.224 12.552 8.823 1.00 72.50 161 VAL A CA 1
ATOM 1299 C C . VAL A 1 161 ? -39.033 13.400 9.796 1.00 72.50 161 VAL A C 1
ATOM 1301 O O . VAL A 1 161 ? -38.683 13.541 10.969 1.00 72.50 161 VAL A O 1
ATOM 1304 N N . ASN A 1 162 ? -40.132 13.972 9.305 1.00 63.38 162 ASN A N 1
ATOM 1305 C CA . ASN A 1 162 ? -41.108 14.646 10.151 1.00 63.38 162 ASN A CA 1
ATOM 1306 C C . ASN A 1 162 ? -41.953 13.572 10.838 1.00 63.38 162 ASN A C 1
ATOM 1308 O O . ASN A 1 162 ? -42.875 13.016 10.243 1.00 63.38 162 ASN A O 1
ATOM 1312 N N . THR A 1 163 ? -41.647 13.264 12.095 1.00 57.03 163 THR A N 1
ATOM 1313 C CA . THR A 1 163 ? -42.535 12.441 12.914 1.00 57.03 163 THR A CA 1
ATOM 1314 C C . THR A 1 163 ? -43.811 13.243 13.162 1.00 57.03 163 THR A C 1
ATOM 1316 O O . THR A 1 163 ? -43.801 14.189 13.947 1.00 57.03 163 THR A O 1
ATOM 1319 N N . SER A 1 164 ? -44.907 12.902 12.476 1.00 56.12 164 SER A N 1
ATOM 1320 C CA . SER A 1 164 ? -46.241 13.416 12.809 1.00 56.12 164 SER A CA 1
ATOM 1321 C C . SER A 1 164 ? -46.651 12.865 14.168 1.00 56.12 164 SER A C 1
ATOM 1323 O O . SER A 1 164 ? -47.267 11.810 14.270 1.00 56.12 164 SER A O 1
ATOM 1325 N N . SER A 1 165 ? -46.263 13.557 15.228 1.00 53.28 165 SER A N 1
ATOM 1326 C CA . SER A 1 165 ? -46.846 13.388 16.549 1.00 53.28 165 SER A CA 1
ATOM 1327 C C . SER A 1 165 ? -46.667 14.696 17.300 1.00 53.28 165 SER A C 1
ATOM 1329 O O . SER A 1 165 ? -45.557 15.213 17.389 1.00 53.28 165 SER A O 1
ATOM 1331 N N . SER A 1 166 ? -47.782 15.250 17.768 1.00 53.25 166 SER A N 1
ATOM 1332 C CA . SER A 1 166 ? -47.975 16.603 18.305 1.00 53.25 166 SER A CA 1
ATOM 1333 C C . SER A 1 166 ? -47.230 16.926 19.610 1.00 53.25 166 SER A C 1
ATOM 1335 O O . SER A 1 166 ? -47.731 17.696 20.420 1.00 53.25 166 SER A O 1
ATOM 1337 N N . ASN A 1 167 ? -46.031 16.392 19.824 1.00 53.41 167 ASN A N 1
ATOM 1338 C CA . ASN A 1 167 ? -45.161 16.749 20.936 1.00 53.41 167 ASN A CA 1
ATOM 1339 C C . ASN A 1 167 ? -43.816 17.215 20.383 1.00 53.41 167 ASN A C 1
ATOM 1341 O O . ASN A 1 167 ? -43.278 16.606 19.465 1.00 53.41 167 ASN A O 1
ATOM 1345 N N . ALA A 1 168 ? -43.302 18.308 20.946 1.00 53.84 168 ALA A N 1
ATOM 1346 C CA . ALA A 1 168 ? -42.092 19.030 20.559 1.00 53.84 168 ALA A CA 1
ATOM 1347 C C . ALA A 1 168 ? -40.803 18.175 20.611 1.00 53.84 168 ALA A C 1
ATOM 1349 O O . ALA A 1 168 ? -39.937 18.378 21.459 1.00 53.84 168 ALA A O 1
ATOM 1350 N N . GLY A 1 169 ? -40.677 17.208 19.705 1.00 54.78 169 GLY A N 1
ATOM 1351 C CA . GLY A 1 169 ? -39.471 16.434 19.449 1.00 54.78 169 GLY A CA 1
ATOM 1352 C C . GLY A 1 169 ? -38.732 17.014 18.251 1.00 54.78 169 GLY A C 1
ATOM 1353 O O . GLY A 1 169 ? -39.330 17.293 17.213 1.00 54.78 169 GLY A O 1
ATOM 1354 N N . SER A 1 170 ? -37.427 17.226 18.399 1.00 57.06 170 SER A N 1
ATOM 1355 C CA . SER A 1 170 ? -36.547 17.615 17.300 1.00 57.06 170 SER A CA 1
ATOM 1356 C C . SER A 1 170 ? -36.655 16.619 16.132 1.00 57.06 170 SER A C 1
ATOM 1358 O O . SER A 1 170 ? -36.822 15.418 16.362 1.00 57.06 170 SER A O 1
ATOM 1360 N N . PRO A 1 171 ? -36.552 17.083 14.871 1.00 58.75 1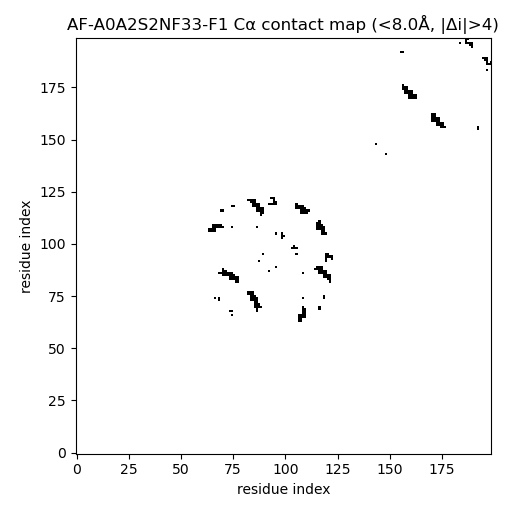71 PRO A N 1
ATOM 1361 C CA . PRO A 1 171 ? -36.614 16.198 13.713 1.00 58.75 171 PRO A CA 1
ATOM 1362 C C . PRO A 1 171 ? -35.527 15.124 13.822 1.00 58.75 171 PRO A C 1
ATOM 1364 O O . PRO A 1 171 ? -34.340 15.440 13.947 1.00 58.75 171 PRO A O 1
ATOM 1367 N N . SER A 1 172 ? -35.935 13.855 13.787 1.00 65.38 172 SER A N 1
ATOM 1368 C CA . SER A 1 172 ? -35.009 12.725 13.821 1.00 65.38 172 SER A CA 1
ATOM 1369 C C . SER A 1 172 ? -34.359 12.559 12.446 1.00 65.38 172 SER A C 1
ATOM 1371 O O . SER A 1 172 ? -35.040 12.515 11.421 1.00 65.38 172 SER A O 1
ATOM 1373 N N . LYS A 1 173 ? -33.023 12.514 12.428 1.00 71.75 173 LYS A N 1
ATOM 1374 C CA . LYS A 1 173 ? -32.217 12.277 11.225 1.00 71.75 173 LYS A CA 1
ATOM 1375 C C . LYS A 1 173 ? -32.020 10.773 11.061 1.00 71.75 173 LYS A C 1
ATOM 1377 O O . LYS A 1 173 ? -31.404 10.157 11.928 1.00 71.75 173 LYS A O 1
ATOM 1382 N N . ILE A 1 174 ? -32.522 10.195 9.975 1.00 78.00 174 ILE A N 1
ATOM 1383 C CA . ILE A 1 174 ? -32.269 8.790 9.633 1.00 78.00 174 ILE A CA 1
ATOM 1384 C C . ILE A 1 174 ? -31.125 8.751 8.619 1.00 78.00 174 ILE A C 1
ATOM 1386 O O . ILE A 1 174 ? -31.106 9.547 7.683 1.00 78.00 174 ILE A O 1
ATOM 1390 N N . LEU A 1 175 ? -30.143 7.872 8.844 1.00 76.31 175 LEU A N 1
ATOM 1391 C CA . LEU A 1 175 ? -29.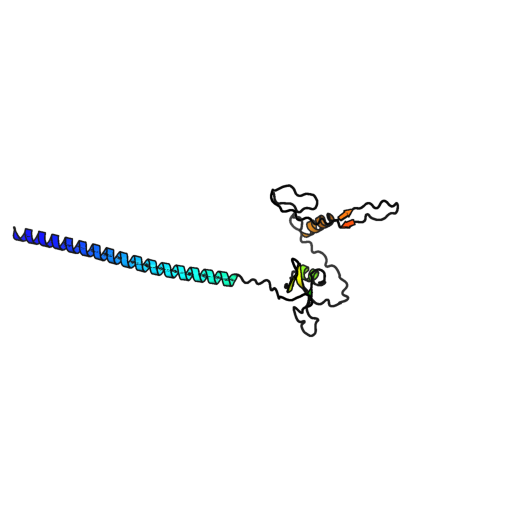051 7.643 7.900 1.00 76.31 175 LEU A CA 1
ATOM 1392 C C . LEU A 1 175 ? -29.611 6.914 6.674 1.00 76.31 175 LEU A C 1
ATOM 1394 O O . LEU A 1 175 ? -30.032 5.764 6.785 1.00 76.31 175 LEU A O 1
ATOM 1398 N N . ASP A 1 176 ? -29.610 7.587 5.529 1.00 73.31 176 ASP A N 1
ATOM 1399 C CA . ASP A 1 176 ? -30.136 7.081 4.265 1.00 73.31 176 ASP A CA 1
ATOM 1400 C C . ASP A 1 176 ? -28.975 6.866 3.284 1.00 73.31 176 ASP A C 1
ATOM 1402 O O . ASP A 1 176 ? -28.586 7.743 2.507 1.00 73.31 176 ASP A O 1
ATOM 1406 N N . CYS A 1 177 ? -28.352 5.691 3.395 1.00 69.81 177 CYS A N 1
ATOM 1407 C CA . CYS A 1 177 ? -27.257 5.274 2.529 1.00 69.81 177 CYS A CA 1
ATOM 1408 C C . CYS A 1 177 ? -27.783 4.381 1.403 1.00 69.81 177 CYS A C 1
ATOM 1410 O O . CYS A 1 177 ? -28.156 3.230 1.633 1.00 69.81 177 CYS A O 1
ATOM 1412 N N . HIS A 1 178 ? -27.719 4.864 0.163 1.00 66.56 178 HIS A N 1
ATOM 1413 C CA . HIS A 1 178 ? -27.946 4.010 -0.996 1.00 66.56 178 HIS A CA 1
ATOM 1414 C C . HIS A 1 178 ? -26.744 3.083 -1.232 1.00 66.56 178 HIS A C 1
ATOM 1416 O O . HIS A 1 178 ? -25.600 3.525 -1.321 1.00 66.56 178 HIS A O 1
ATOM 1422 N N . THR A 1 179 ? -27.001 1.781 -1.377 1.00 58.75 179 THR A N 1
ATOM 1423 C CA . THR A 1 179 ? -26.000 0.825 -1.873 1.00 58.75 179 THR A CA 1
ATOM 1424 C C . THR A 1 179 ? -26.087 0.814 -3.393 1.00 58.75 179 THR A C 1
ATOM 1426 O O . THR A 1 179 ? -26.795 -0.015 -3.958 1.00 58.75 179 THR A O 1
ATOM 1429 N N . VAL A 1 180 ? -25.432 1.753 -4.073 1.00 56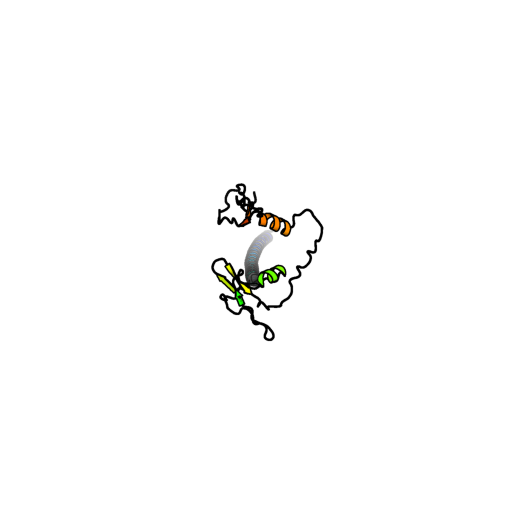.62 180 VAL A N 1
ATOM 1430 C CA . VAL A 1 180 ? -25.358 1.699 -5.539 1.00 56.62 180 VAL A CA 1
ATOM 1431 C C . VAL A 1 180 ? -23.928 1.840 -6.007 1.00 56.62 180 VAL A C 1
ATOM 1433 O O . VAL A 1 180 ? -23.190 2.727 -5.591 1.00 56.62 180 VAL A O 1
ATOM 1436 N N . MET A 1 181 ? -23.562 0.930 -6.900 1.00 59.94 181 MET A N 1
ATOM 1437 C CA . MET A 1 181 ? -22.399 1.048 -7.752 1.00 59.94 181 MET A CA 1
ATOM 1438 C C . MET A 1 181 ? -22.942 1.177 -9.168 1.00 59.94 181 MET A C 1
ATOM 1440 O O . MET A 1 181 ? -23.442 0.202 -9.725 1.00 59.94 181 MET A O 1
ATOM 1444 N N . THR A 1 182 ? -22.890 2.375 -9.736 1.00 53.19 182 THR A N 1
ATOM 1445 C CA . THR A 1 182 ? -23.186 2.586 -11.153 1.00 53.19 182 THR A CA 1
ATOM 1446 C C . THR A 1 182 ? -21.919 3.072 -11.834 1.00 53.19 182 THR A C 1
ATOM 1448 O O . THR A 1 182 ? -21.292 4.064 -11.470 1.00 53.19 182 THR A O 1
ATOM 1451 N N . LEU A 1 183 ? -21.472 2.241 -12.772 1.00 56.28 183 LEU A N 1
ATOM 1452 C CA . LEU A 1 183 ? -20.248 2.410 -13.533 1.00 56.28 183 LEU A CA 1
ATOM 1453 C C . LEU A 1 183 ? -20.347 3.672 -14.394 1.00 56.28 183 LEU A C 1
ATOM 1455 O O . LEU A 1 183 ? -21.246 3.809 -15.221 1.00 56.28 183 LEU A O 1
ATOM 1459 N N . ILE A 1 184 ? -19.381 4.565 -14.199 1.00 54.97 184 ILE A N 1
ATOM 1460 C CA . ILE A 1 184 ? -19.196 5.792 -14.968 1.00 54.97 184 ILE A CA 1
ATOM 1461 C C . ILE A 1 184 ? -18.688 5.423 -16.364 1.00 54.97 184 ILE A C 1
ATOM 1463 O O . ILE A 1 184 ? -17.511 5.114 -16.531 1.00 54.97 184 ILE A O 1
ATOM 1467 N N . VAL A 1 185 ? -19.548 5.507 -17.375 1.00 53.62 185 VAL A N 1
ATOM 1468 C CA . VAL A 1 185 ? -19.142 5.683 -18.778 1.00 53.62 185 VAL A CA 1
ATOM 1469 C C . VAL A 1 185 ? -20.216 6.509 -19.484 1.00 53.62 185 VAL A C 1
ATOM 1471 O O . VAL A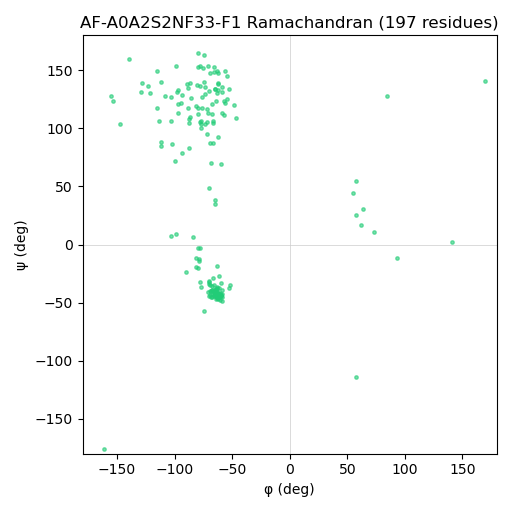 1 185 ? -21.289 5.995 -19.778 1.00 53.62 185 VAL A O 1
ATOM 1474 N N . GLY A 1 186 ? -19.945 7.799 -19.735 1.00 55.62 186 GLY A N 1
ATOM 1475 C CA . GLY A 1 186 ? -20.836 8.639 -20.554 1.00 55.62 186 GLY A CA 1
ATOM 1476 C C . GLY A 1 186 ? -21.069 10.095 -20.128 1.00 55.62 186 GLY A C 1
ATOM 1477 O O . GLY A 1 186 ? -21.830 10.772 -20.807 1.00 55.62 186 GLY A O 1
ATOM 1478 N N . GLY A 1 187 ? -20.434 10.604 -19.064 1.00 61.25 187 GLY A N 1
ATOM 1479 C CA . GLY A 1 187 ? -20.400 12.052 -18.776 1.00 61.25 187 GLY A CA 1
ATOM 1480 C C . GLY A 1 187 ? -21.753 12.716 -18.470 1.00 61.25 187 GLY A C 1
ATOM 1481 O O . GLY A 1 187 ? -21.939 13.891 -18.779 1.00 61.25 187 GLY A O 1
ATOM 1482 N N . SER A 1 188 ? -22.713 11.995 -17.884 1.00 63.28 188 SER A N 1
ATOM 1483 C CA . SER A 1 188 ? -23.967 12.588 -17.401 1.00 63.28 188 SER A CA 1
ATOM 1484 C C . SER A 1 188 ? -23.776 13.312 -16.063 1.00 63.28 188 SER A C 1
ATOM 1486 O O . SER A 1 188 ? -22.882 12.988 -15.281 1.00 63.28 188 SER A O 1
ATOM 1488 N N . LYS A 1 189 ? -24.625 14.310 -15.791 1.00 63.19 189 LYS A N 1
ATOM 1489 C CA . LYS A 1 189 ? -24.647 15.034 -14.512 1.00 63.19 189 LYS A CA 1
ATOM 1490 C C . LYS A 1 189 ? -24.994 14.061 -13.375 1.00 63.19 189 LYS A C 1
ATOM 1492 O O . LYS A 1 189 ? -25.944 13.303 -13.520 1.00 63.19 189 LYS A O 1
ATOM 1497 N N . ALA A 1 190 ? -24.232 14.105 -12.282 1.00 67.81 190 ALA A N 1
ATOM 1498 C CA . ALA A 1 190 ? -24.459 13.270 -11.100 1.00 67.81 190 ALA A CA 1
ATOM 1499 C C . ALA A 1 190 ? -25.827 13.567 -10.459 1.00 67.81 190 ALA A C 1
ATOM 1501 O O . ALA A 1 190 ? -26.212 14.739 -10.336 1.00 67.81 190 ALA A O 1
ATOM 1502 N N . GLU A 1 191 ? -26.535 12.519 -10.042 1.00 66.88 191 GLU A N 1
ATOM 1503 C CA . GLU A 1 191 ? -27.791 12.628 -9.298 1.00 66.88 191 GLU A CA 1
ATOM 1504 C C . GLU A 1 191 ? -27.535 13.048 -7.834 1.00 66.88 191 GLU A C 1
ATOM 1506 O O . GLU A 1 191 ? -26.406 12.974 -7.328 1.00 66.88 191 GLU A O 1
ATOM 1511 N N . PRO A 1 192 ? -28.557 13.529 -7.101 1.00 64.69 192 PRO A N 1
ATOM 1512 C CA . PRO A 1 192 ? -28.418 13.812 -5.679 1.00 64.69 192 PRO A CA 1
ATOM 1513 C C . PRO A 1 192 ? -27.871 12.596 -4.919 1.00 64.69 192 PRO A C 1
ATOM 1515 O O . PRO A 1 192 ? -28.373 11.488 -5.074 1.00 64.69 192 PRO A O 1
ATOM 1518 N N . LYS A 1 193 ? -26.882 12.834 -4.045 1.00 67.12 193 LYS A N 1
ATOM 1519 C CA . LYS A 1 193 ? -26.158 11.809 -3.263 1.00 67.12 193 LYS A CA 1
ATOM 1520 C C . LYS A 1 193 ? -25.166 10.952 -4.076 1.00 67.12 193 LYS A C 1
ATOM 1522 O O . LYS A 1 193 ? -24.608 10.010 -3.518 1.00 67.12 193 LYS A O 1
ATOM 1527 N N . GLU A 1 194 ? -24.870 11.312 -5.326 1.00 65.50 194 GLU A N 1
ATOM 1528 C CA . GLU A 1 194 ? -23.759 10.748 -6.107 1.00 65.50 194 GLU A CA 1
ATOM 1529 C C . GLU A 1 194 ? -22.520 11.661 -6.090 1.00 65.50 194 GLU A C 1
ATOM 1531 O O . GLU A 1 194 ? -22.608 12.882 -5.923 1.00 65.50 194 GLU A O 1
ATOM 1536 N N . PHE A 1 195 ? -21.331 11.072 -6.259 1.00 66.31 195 PHE A N 1
ATOM 1537 C CA . PHE A 1 195 ? -20.100 11.851 -6.393 1.00 66.31 195 PHE A CA 1
ATOM 1538 C C . PHE A 1 195 ? -20.082 12.586 -7.740 1.00 66.31 195 PHE A C 1
ATOM 1540 O O . PHE A 1 195 ? -20.295 11.944 -8.770 1.00 66.31 195 PHE A O 1
ATOM 1547 N N . PRO A 1 196 ? -19.767 13.897 -7.770 1.00 63.50 196 PRO A N 1
ATOM 1548 C CA . PRO A 1 196 ? -19.662 14.642 -9.018 1.00 63.50 196 PRO A CA 1
ATOM 1549 C C . PRO A 1 196 ? -18.693 13.975 -10.000 1.00 63.50 196 PRO A C 1
ATOM 1551 O O . PRO A 1 196 ? -17.527 13.737 -9.676 1.00 63.50 196 PRO A O 1
ATOM 1554 N N . HIS A 1 197 ? -19.169 13.692 -11.209 1.00 64.88 197 HIS A N 1
ATOM 1555 C CA . HIS A 1 197 ? -18.329 13.211 -12.300 1.00 64.88 197 HIS A CA 1
ATOM 1556 C C . HIS A 1 197 ? -17.564 14.391 -12.912 1.00 64.88 197 HIS A C 1
ATOM 1558 O O . HIS A 1 197 ? -18.138 15.462 -13.116 1.00 64.88 197 HIS A O 1
ATOM 1564 N N . MET A 1 198 ? -16.268 14.213 -13.189 1.00 49.41 198 MET A N 1
ATOM 1565 C CA . MET A 1 198 ? -15.517 15.198 -13.971 1.00 49.41 198 MET A CA 1
ATOM 1566 C C . MET A 1 198 ? -16.068 15.177 -15.399 1.00 49.41 198 MET A C 1
ATOM 1568 O O . MET A 1 198 ? -15.959 14.157 -16.080 1.00 49.41 198 MET A O 1
ATOM 1572 N N . VAL A 1 199 ? -16.712 16.275 -15.792 1.00 54.69 199 VAL A N 1
ATOM 1573 C CA . VAL A 1 199 ? -17.171 16.538 -17.164 1.00 54.69 199 VAL A CA 1
ATOM 1574 C C . VAL A 1 199 ? -16.028 17.008 -18.050 1.00 54.69 199 VAL A C 1
ATOM 1576 O O . VAL A 1 199 ? -15.110 17.676 -17.520 1.00 54.69 199 VAL A O 1
#

Secondary structure (DSSP, 8-state):
-HHHHHHHHHHHHHHHHHHHHHHHHHHHHHHHHHHHHHHHHHHHHHHHHHHHHHHHHHHT-----B----TT-EEEPPSTTPPPEEEE-GGG-TTHHHHHHTT-PPPEEEEETTEEEEEEPP---------PPP-------SPPPHHHHHHHHHTTTEEEE----SS-PPPEEEE----------S-PPPPTTSPPP--

Radius of gyration: 40.37 Å; Cα contacts (8 Å, |Δi|>4): 154; chains: 1; bounding box: 111×45×111 Å

Organism: Schizaphis graminum (NCBI:txid13262)

Solvent-accessible surface area (backbone atoms only — not comparable to full-atom values): 12473 Å² total; per-residue (Å²): 121,68,68,64,52,54,52,52,54,49,51,51,53,51,52,55,50,52,52,51,50,53,52,52,52,51,51,53,51,52,53,53,50,52,56,52,52,52,53,55,50,52,56,50,51,52,52,52,51,51,50,52,54,53,50,55,64,67,69,67,69,77,69,77,60,62,68,77,40,57,79,72,36,77,71,42,81,40,71,91,89,42,66,50,18,31,17,30,47,68,93,76,27,86,44,50,64,59,31,51,75,69,71,46,75,60,52,37,17,36,68,61,87,93,43,63,22,30,40,26,62,57,85,73,89,65,91,67,77,83,73,78,77,81,82,84,79,79,88,81,73,99,62,84,48,70,69,58,53,50,55,59,56,64,57,70,44,42,46,78,45,80,74,92,55,102,60,101,64,77,76,51,70,44,84,58,79,82,92,76,88,78,83,91,82,80,77,65,85,55,56,94,97,50,76,80,62,86,117